Protein AF-A0A8S9Z6F5-F1 (afdb_monomer)

InterPro domains:
  IPR000504 RNA recognition motif domain [PF00076] (29-90)
  IPR000504 RNA recognition motif domain [PS50102] (27-97)
  IPR000504 RNA recognition motif domain [SM00360] (28-93)
  IPR010268 Archaeal PaREP1-like [PF05942] (135-224)
  IPR012677 Nucleotide-binding alpha-beta plait domain superfamily [G3DSA:3.30.70.330] (19-105)
  IPR035979 RNA-binding domain superfamily [SSF54928] (24-96)

Nearest PDB structures (foldseek):
  7qdd-assembly1_B  TM=8.168E-01  e=1.251E-04  Saccharomyces cerevisiae S288C
  2dnp-assembly1_A  TM=8.170E-01  e=1.889E-04  Homo sapiens
  2dgt-assembly1_A  TM=7.921E-01  e=1.618E-04  Homo sapiens
  6kor-assembly1_A  TM=8.591E-01  e=5.299E-04  Homo sapiens
  2dnq-assembly1_A  TM=7.852E-01  e=3.332E-04  Homo sapiens

Solvent-accessible surface area (backbone atoms only — not comparable to full-atom values): 18297 Å² total; per-residue (Å²): 138,87,82,82,91,78,76,93,75,87,82,79,90,79,88,73,89,71,84,78,81,73,75,80,75,58,36,45,32,34,39,33,55,43,53,78,81,69,50,71,66,58,52,52,59,72,47,56,90,39,56,60,74,41,78,77,46,78,59,69,38,29,34,36,36,26,18,64,44,59,68,35,44,52,51,33,29,71,72,44,39,72,39,69,53,94,87,26,59,23,44,42,38,72,49,74,78,74,76,66,92,64,80,78,60,56,78,67,52,52,66,69,53,80,64,76,45,45,65,50,26,41,51,50,13,50,51,29,51,72,35,89,77,59,34,60,58,60,17,24,44,28,36,23,48,17,38,54,46,47,54,48,48,60,34,45,82,63,76,41,86,74,91,46,76,70,47,50,55,50,51,49,67,59,45,57,84,70,53,98,58,57,70,67,44,46,45,30,45,53,51,5,48,54,25,16,54,52,32,43,43,35,64,75,69,45,89,67,58,70,67,59,48,51,51,24,54,52,31,27,53,46,16,60,59,38,56,70,72,62,54,64,70,57,50,45,51,57,42,71,77,36,67,64,49,63,76,50,52,84,77,58,88,82,73,54,76,72,60,50,56,54,55,57,51,54,49,54,62,55,57,71,64,62,65,83,72,72,90,79,83,88,89,81,91,83,85,79,90,80,85,79,80,88,77,86,78,83,84,80,86,82,89,129

Foldseek 3Di:
DDDDDDDDDDDDDDDDDDDPPPPQDWWKKKKAQADQPDDPVLVCVLCPPLADWDDWDDDGRMIMITGSDPVSLVSSQVVQQQDDDPNTGMHMGTPDPPVPVDDDVCVVVVVVVVQDALVSLLVQLVCQCPDVVRNLLSSLVSLLVSLLVLLQVLQLLLQFFDQDPVSSVVSLVLQLVQAPDDPQLSCLLVLLNVLSVVSVVVNVPDDDDPVSSVVNSVSSVSNSVSSVVDDSVRSNVSCVVDCVVVVRVVPRPDDDSVVRVVSVVVVVVVVVVPNVPPPDDDDDDDDDDDDDDDDDDDDDDDDD

Sequence (304 aa):
MTTNLRSCSKPASYFLNFRTFATKDFTRVYLDLLPENITKTELEMFLFGHGKVHNIKIKGSSASVDFEIKEEAIQAVDALTGRNIDGHTVVVRLARRDLRIGSTDWEKEGKQFIHYTPESLLFSSDYYYYKTPKDLLQAAEKCWFAGSFTVKIVALENGISIESHREIGKFWKFLVPKLPLKMSTGYDLGLGFISAEQLHKYVYGVYLPLEEFEEHRENVKKMIFAAKEIDNGVVRKVLEESKFVQDCKESLKNISLFILYDKVLYWMVKDDQSVDQHDVLELSNGDDPVVYKEEQKEITLVHG

Secondary structure (DSSP, 8-state):
--PPP---------------------EEEEEES--TT--HHHHHHHTTTS--EEEEEEETTEEEEEESSHHHHHHHHHHHTT-EETTEE-EEEEPP-----S---HHHHHHHHTT--HHHHHHHHHHHHHSSS--HHHHHHHHHHHHHHHHHHHHHHTT----SHHHHHHHHHHHGGGS---HHHHHHHHHHHHHHHHHHHHHTT----HHHHHHHHHHHHHHHHHHTT--HHHHHHHHHTSSHHHHHTTS-TT--HHHHHHHHHHHHHHHTTSSTTSS-------------------------

Mean predicted aligned error: 19.12 Å

pLDDT: mean 71.02, std 25.35, range [24.59, 98.69]

Radius of gyration: 27.18 Å; Cα contacts (8 Å, |Δi|>4): 303; chains: 1; bounding box: 68×94×72 Å

Structure (mmCIF, N/CA/C/O backbone):
data_AF-A0A8S9Z6F5-F1
#
_entry.id   AF-A0A8S9Z6F5-F1
#
loop_
_atom_site.group_PDB
_atom_site.id
_atom_site.type_symbol
_atom_site.label_atom_id
_atom_site.label_alt_id
_atom_site.label_comp_id
_atom_site.label_asym_id
_atom_site.label_entity_id
_atom_site.label_seq_id
_atom_site.pdbx_PDB_ins_code
_atom_site.Cartn_x
_atom_site.Cartn_y
_atom_site.Cartn_z
_atom_site.occupancy
_atom_site.B_iso_or_equiv
_atom_site.auth_seq_id
_atom_site.auth_comp_id
_atom_site.auth_asym_id
_atom_site.auth_atom_id
_atom_site.pdbx_PDB_model_num
ATOM 1 N N . MET A 1 1 ? -34.211 -44.850 9.058 1.00 39.53 1 MET A N 1
ATOM 2 C CA . MET A 1 1 ? -32.947 -44.607 8.328 1.00 39.53 1 MET A CA 1
ATOM 3 C C . MET A 1 1 ? -33.247 -44.652 6.838 1.00 39.53 1 MET A C 1
ATOM 5 O O . MET A 1 1 ? -34.196 -45.333 6.483 1.00 39.53 1 MET A O 1
ATOM 9 N N . THR A 1 2 ? -32.466 -43.891 6.064 1.00 34.50 2 THR A N 1
ATOM 10 C CA . THR A 1 2 ? -32.498 -43.640 4.604 1.00 34.50 2 THR A CA 1
ATOM 11 C C . THR A 1 2 ? -33.632 -42.759 4.062 1.00 34.50 2 THR A C 1
ATOM 13 O O . THR A 1 2 ? -34.735 -43.183 3.733 1.00 34.50 2 THR A O 1
ATOM 16 N N . THR A 1 3 ? -33.297 -41.471 3.968 1.00 32.75 3 THR A N 1
ATOM 17 C CA . THR A 1 3 ? -34.032 -40.380 3.331 1.00 32.75 3 THR A CA 1
ATOM 18 C C . THR A 1 3 ? -33.998 -40.476 1.804 1.00 32.75 3 THR A C 1
ATOM 20 O O . THR A 1 3 ? -32.979 -40.785 1.191 1.00 32.75 3 THR A O 1
ATOM 23 N N . ASN A 1 4 ? -35.156 -40.175 1.215 1.00 29.98 4 ASN A N 1
ATOM 24 C CA . ASN A 1 4 ? -35.432 -40.081 -0.213 1.00 29.98 4 ASN A CA 1
ATOM 25 C C . ASN A 1 4 ? -34.658 -38.937 -0.886 1.00 29.98 4 ASN A C 1
ATOM 27 O O . ASN A 1 4 ? -34.751 -37.785 -0.465 1.00 29.98 4 ASN A O 1
ATOM 31 N N . LEU A 1 5 ? -34.006 -39.250 -2.007 1.00 32.94 5 LEU A N 1
ATOM 32 C CA . LEU A 1 5 ? -33.603 -38.289 -3.032 1.00 32.94 5 LEU A CA 1
ATOM 33 C C . LEU A 1 5 ? -34.844 -37.887 -3.841 1.00 32.94 5 LEU A C 1
ATOM 35 O O . LEU A 1 5 ? -35.435 -38.723 -4.526 1.00 32.94 5 LEU A O 1
ATOM 39 N N . ARG A 1 6 ?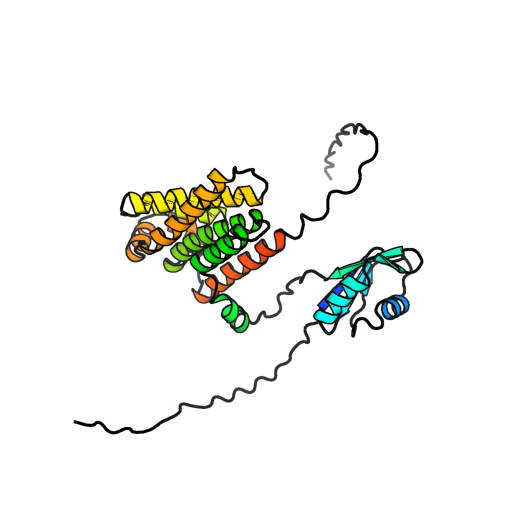 -35.235 -36.609 -3.796 1.00 29.39 6 ARG A N 1
ATOM 40 C CA . ARG A 1 6 ? -36.181 -36.035 -4.760 1.00 29.39 6 ARG A CA 1
ATOM 41 C C . ARG A 1 6 ? -35.725 -34.678 -5.288 1.00 29.39 6 ARG A C 1
ATOM 43 O O . ARG A 1 6 ? -35.475 -33.745 -4.537 1.00 29.39 6 ARG A O 1
ATOM 50 N N . SER A 1 7 ? -35.728 -34.657 -6.619 1.00 27.62 7 SER A N 1
ATOM 51 C CA . SER A 1 7 ? -36.081 -33.576 -7.540 1.00 27.62 7 SER A CA 1
ATOM 52 C C . SER A 1 7 ? -35.247 -32.297 -7.544 1.00 27.62 7 SER A C 1
ATOM 54 O O . SER A 1 7 ? -35.466 -31.370 -6.772 1.00 27.62 7 SER A O 1
ATOM 56 N N . CYS A 1 8 ? -34.421 -32.217 -8.591 1.00 29.17 8 CYS A N 1
ATOM 57 C CA . CYS A 1 8 ? -34.183 -31.000 -9.358 1.00 29.17 8 CYS A CA 1
ATOM 58 C C . CYS A 1 8 ? -35.492 -30.243 -9.641 1.00 29.17 8 CYS A C 1
ATOM 60 O O . CYS A 1 8 ? -36.388 -30.772 -10.299 1.00 29.17 8 CYS A O 1
ATOM 62 N N . SER A 1 9 ? -35.535 -28.970 -9.259 1.00 28.05 9 SER A N 1
ATOM 63 C CA . SER A 1 9 ? -36.412 -27.966 -9.858 1.00 28.05 9 SER A CA 1
ATOM 64 C C . SER A 1 9 ? -35.592 -26.704 -10.118 1.00 28.05 9 SER A C 1
ATOM 66 O O . SER A 1 9 ? -35.106 -26.063 -9.188 1.00 28.05 9 SER A O 1
ATOM 68 N N . LY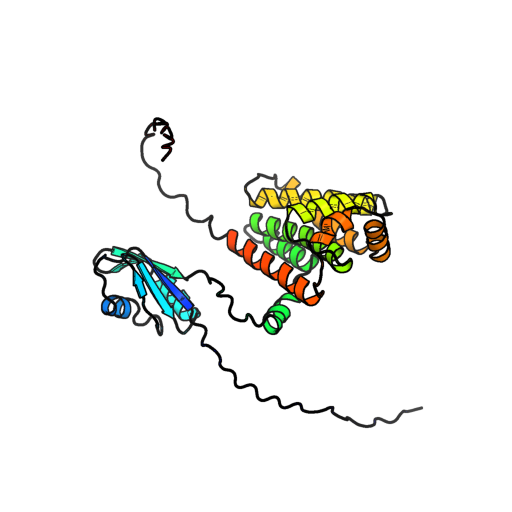S A 1 10 ? -35.409 -26.387 -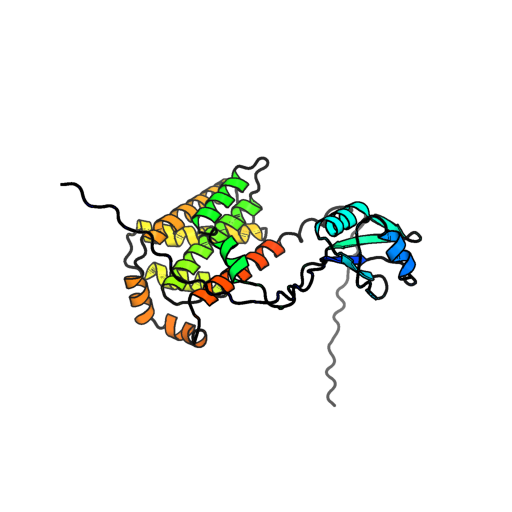11.404 1.00 34.53 10 LYS A N 1
ATOM 69 C CA . LYS A 1 10 ? -34.818 -25.140 -11.912 1.00 34.53 10 LYS A CA 1
ATOM 70 C C . LYS A 1 10 ? -35.598 -23.919 -11.399 1.00 34.53 10 LYS A C 1
ATOM 72 O O . LYS A 1 10 ? -36.821 -24.023 -11.294 1.00 34.53 10 LYS A O 1
ATOM 77 N N . PRO A 1 11 ? -34.971 -22.735 -11.310 1.00 27.62 11 PRO A N 1
ATOM 78 C CA . PRO A 1 11 ? -35.691 -21.492 -11.515 1.00 27.62 11 PRO A CA 1
ATOM 79 C C . PRO A 1 11 ? -35.281 -20.796 -12.822 1.00 27.62 11 PRO A C 1
ATOM 81 O O . PRO A 1 11 ? -34.110 -20.564 -13.101 1.00 27.62 11 PRO A O 1
ATOM 84 N N . ALA A 1 12 ? -36.328 -20.507 -13.596 1.00 27.77 12 ALA A N 1
ATOM 85 C CA . ALA A 1 12 ? -36.576 -19.321 -14.412 1.00 27.77 12 ALA A CA 1
ATOM 86 C C . ALA A 1 12 ? -35.448 -18.765 -15.299 1.00 27.77 12 ALA A C 1
ATOM 88 O O . ALA A 1 12 ? -34.594 -17.983 -14.889 1.00 27.77 12 ALA A O 1
ATOM 89 N N . SER A 1 13 ? -35.587 -19.068 -16.588 1.00 28.16 13 SER A N 1
ATOM 90 C CA . SER A 1 13 ? -35.086 -18.271 -17.701 1.00 28.16 13 SER A CA 1
ATOM 91 C C . SER A 1 13 ? -35.642 -16.842 -17.663 1.00 28.16 13 SER A C 1
ATOM 93 O O . SER A 1 13 ? -36.843 -16.648 -17.861 1.00 28.16 13 SER A O 1
ATOM 95 N N . TYR A 1 14 ? -34.766 -15.850 -17.532 1.00 25.81 14 TYR A N 1
ATOM 96 C CA . TYR A 1 14 ? -35.016 -14.508 -18.051 1.00 25.81 14 TYR A CA 1
ATOM 97 C C . TYR A 1 14 ? -34.157 -14.329 -19.300 1.00 25.81 14 TYR A C 1
ATOM 99 O O . TYR A 1 14 ? -32.968 -14.031 -19.232 1.00 25.81 14 TYR A O 1
ATOM 107 N N . PHE A 1 15 ? -34.771 -14.564 -20.459 1.00 27.91 15 PHE A N 1
ATOM 108 C CA . PHE A 1 15 ? -34.268 -14.041 -21.721 1.00 27.91 15 PHE A CA 1
ATOM 109 C C . PHE A 1 15 ? -34.464 -12.523 -21.697 1.00 27.91 15 PHE A C 1
ATOM 111 O O . PHE A 1 15 ? -35.576 -12.036 -21.889 1.00 27.91 15 PHE A O 1
ATOM 118 N N . LEU A 1 16 ? -33.387 -11.777 -21.473 1.00 26.48 16 LEU A N 1
ATOM 119 C CA . LEU A 1 16 ? -33.300 -10.374 -21.857 1.00 26.48 16 LEU A CA 1
ATOM 120 C C . LEU A 1 16 ? -32.353 -10.291 -23.051 1.00 26.48 16 LEU A C 1
ATOM 122 O O . LEU A 1 16 ? -31.135 -10.382 -22.929 1.00 26.48 16 LEU A O 1
ATOM 126 N N . ASN A 1 17 ? -32.969 -10.172 -24.226 1.00 28.55 17 ASN A N 1
ATOM 127 C CA . ASN A 1 17 ? -32.320 -9.761 -25.459 1.00 28.55 17 ASN A CA 1
ATOM 128 C C . ASN A 1 17 ? -31.697 -8.378 -25.250 1.00 28.55 17 ASN A C 1
ATOM 130 O O . ASN A 1 17 ? -32.397 -7.370 -25.329 1.00 28.55 17 ASN A O 1
ATOM 134 N N . PHE A 1 18 ? -30.384 -8.326 -25.056 1.00 25.84 18 PHE A N 1
ATOM 135 C CA . PHE A 1 18 ? -29.619 -7.111 -25.287 1.00 25.84 18 PHE A CA 1
ATOM 136 C C . PHE A 1 18 ? -28.839 -7.274 -26.584 1.00 25.84 18 PHE A C 1
ATOM 138 O O . PHE A 1 18 ? -27.909 -8.068 -26.691 1.00 25.84 18 PHE A O 1
ATOM 145 N N . ARG A 1 19 ? -29.257 -6.508 -27.597 1.00 24.59 19 ARG A N 1
ATOM 146 C CA . ARG A 1 19 ? -28.420 -6.197 -28.754 1.00 24.59 19 ARG A CA 1
ATOM 147 C C . ARG A 1 19 ? -27.155 -5.522 -28.228 1.00 24.59 19 ARG A C 1
ATOM 149 O O . ARG A 1 19 ? -27.201 -4.362 -27.828 1.00 24.59 19 ARG A O 1
ATOM 156 N N . THR A 1 20 ? -26.042 -6.239 -28.231 1.00 27.67 20 THR A N 1
ATOM 157 C CA . THR A 1 20 ? -24.716 -5.660 -28.047 1.00 27.67 20 THR A CA 1
ATOM 158 C C . THR A 1 20 ? -24.397 -4.800 -29.265 1.00 27.67 20 THR A C 1
ATOM 160 O O . THR A 1 20 ? -23.996 -5.293 -30.316 1.00 27.67 20 THR A O 1
ATOM 163 N N . PHE A 1 21 ? -24.553 -3.485 -29.136 1.00 29.48 21 PHE A N 1
ATOM 164 C CA . PHE A 1 21 ? -23.749 -2.567 -29.933 1.00 29.48 21 PHE A CA 1
ATOM 165 C C . PHE A 1 21 ? -22.350 -2.557 -29.316 1.00 29.48 21 PHE A C 1
ATOM 167 O O . PHE A 1 21 ? -22.014 -1.679 -28.530 1.00 29.48 21 PHE A O 1
ATOM 174 N N . ALA A 1 22 ? -21.557 -3.587 -29.619 1.00 30.78 22 ALA A N 1
ATOM 175 C CA . ALA A 1 22 ? -20.131 -3.566 -29.336 1.00 30.78 22 ALA A CA 1
ATOM 176 C C . ALA A 1 22 ? -19.516 -2.467 -30.211 1.00 30.78 22 ALA A C 1
ATOM 178 O O . ALA A 1 22 ? -19.318 -2.653 -31.414 1.00 30.78 22 ALA A O 1
ATOM 179 N N . THR A 1 23 ? -19.270 -1.289 -29.638 1.00 38.75 23 THR A N 1
ATOM 180 C CA . THR A 1 23 ? -18.347 -0.337 -30.250 1.00 38.75 23 THR A CA 1
ATOM 181 C C . THR A 1 23 ? -17.000 -1.037 -30.301 1.00 38.75 23 THR A C 1
ATOM 183 O O . THR A 1 23 ? -16.467 -1.432 -29.271 1.00 38.75 23 THR A O 1
ATOM 186 N N . LYS A 1 24 ? -16.504 -1.295 -31.507 1.00 50.91 24 LYS A N 1
ATOM 187 C CA . LYS A 1 24 ? -15.238 -1.993 -31.717 1.00 50.91 24 LYS A CA 1
ATOM 188 C C . LYS A 1 24 ? -14.121 -1.167 -31.070 1.00 50.91 24 LYS A C 1
ATOM 190 O O . LYS A 1 24 ? -13.908 -0.024 -31.474 1.00 50.91 24 LYS A O 1
ATOM 195 N N . ASP A 1 25 ? -13.472 -1.715 -30.049 1.00 65.69 25 ASP A N 1
ATOM 196 C CA . ASP A 1 25 ? -12.389 -1.040 -29.334 1.00 65.69 25 ASP A CA 1
ATOM 197 C C . ASP A 1 25 ? -11.148 -0.980 -30.229 1.00 65.69 25 ASP A C 1
ATOM 199 O O . ASP A 1 25 ? -10.414 -1.957 -30.360 1.00 65.69 25 ASP A O 1
ATOM 203 N N . PHE A 1 26 ? -10.917 0.164 -30.872 1.00 79.88 26 PHE A N 1
ATOM 204 C CA . PHE A 1 26 ? -9.692 0.401 -31.633 1.00 79.88 26 PHE A CA 1
ATOM 205 C C . PHE A 1 26 ? -8.538 0.811 -30.707 1.00 79.88 26 PHE A C 1
ATOM 207 O O . PHE A 1 26 ? -8.729 1.559 -29.745 1.00 79.88 26 PHE A O 1
ATOM 214 N N . THR A 1 27 ? -7.321 0.368 -31.024 1.00 81.44 27 THR A N 1
ATOM 215 C CA . THR A 1 27 ? -6.097 0.752 -30.304 1.00 81.44 27 THR A CA 1
ATOM 216 C C . THR A 1 27 ? -5.397 1.882 -31.048 1.00 81.44 27 THR A C 1
ATOM 218 O O . THR A 1 27 ? -4.925 1.688 -32.162 1.00 81.44 27 THR A O 1
ATOM 221 N N . ARG A 1 28 ? -5.327 3.078 -30.454 1.00 85.69 28 ARG A N 1
ATOM 222 C CA . ARG A 1 28 ? -4.684 4.231 -31.099 1.00 85.69 28 ARG A CA 1
ATOM 223 C C . ARG A 1 28 ? -3.164 4.195 -30.946 1.00 85.69 28 ARG A C 1
ATOM 225 O O . ARG A 1 28 ? -2.649 3.855 -29.887 1.00 85.69 28 ARG A O 1
ATOM 232 N N . VAL A 1 29 ? -2.463 4.620 -31.987 1.00 87.06 29 VAL A N 1
ATOM 233 C CA . VAL A 1 29 ? -1.012 4.801 -32.072 1.00 87.06 29 VAL A CA 1
ATOM 234 C C . VAL A 1 29 ? -0.734 6.232 -32.534 1.00 87.06 29 VAL A C 1
ATOM 236 O O . VAL A 1 29 ? -1.436 6.748 -33.404 1.00 87.06 29 VAL A O 1
ATOM 239 N N . TYR A 1 30 ? 0.264 6.882 -31.945 1.00 88.44 30 TYR A N 1
ATOM 240 C CA . TYR A 1 30 ? 0.814 8.162 -32.372 1.00 88.44 30 TYR A CA 1
ATOM 241 C C . TYR A 1 30 ? 2.113 7.945 -33.145 1.00 88.44 30 TYR A C 1
ATOM 243 O O . TYR A 1 30 ? 2.934 7.113 -32.767 1.00 88.44 30 TYR A O 1
ATOM 251 N N . LEU A 1 31 ? 2.286 8.701 -34.222 1.00 89.56 31 LEU A N 1
ATOM 252 C CA . LEU A 1 31 ? 3.524 8.802 -34.978 1.00 89.56 31 LEU A CA 1
ATOM 253 C C . LEU A 1 31 ? 4.022 10.236 -34.837 1.00 89.56 31 LEU A C 1
ATOM 255 O O . LEU A 1 31 ? 3.283 11.160 -35.162 1.00 89.56 31 LEU A O 1
ATOM 259 N N . ASP A 1 32 ? 5.240 10.417 -34.352 1.00 86.69 32 ASP A N 1
ATOM 260 C CA . ASP A 1 32 ? 5.874 11.714 -34.138 1.00 86.69 32 ASP A CA 1
ATOM 261 C C . ASP A 1 32 ? 7.140 11.841 -34.991 1.00 86.69 32 ASP A C 1
ATOM 263 O O . ASP A 1 32 ? 7.703 10.838 -35.437 1.00 86.69 32 ASP A O 1
ATOM 267 N N . LEU A 1 33 ? 7.598 13.084 -35.175 1.00 86.12 33 LEU A N 1
ATOM 268 C CA . LEU A 1 33 ? 8.750 13.440 -36.018 1.00 86.12 33 LEU A CA 1
ATOM 269 C C . LEU A 1 33 ? 8.526 13.124 -37.504 1.00 86.12 33 LEU A C 1
ATOM 271 O O . LEU A 1 33 ? 9.446 12.755 -38.231 1.00 86.12 33 LEU A O 1
ATOM 275 N N . LEU A 1 34 ? 7.284 13.278 -37.959 1.00 89.25 34 LEU A N 1
ATOM 276 C CA . LEU A 1 34 ? 6.931 13.159 -39.366 1.00 89.25 34 LEU A CA 1
ATOM 277 C C . LEU A 1 34 ? 7.393 14.397 -40.156 1.00 89.25 34 LEU A C 1
ATOM 279 O O . LEU A 1 34 ? 7.381 15.505 -39.607 1.00 89.25 34 LEU A O 1
ATOM 283 N N . PRO A 1 35 ? 7.712 14.245 -41.453 1.00 87.75 35 PRO A N 1
ATOM 284 C CA . PRO A 1 35 ? 7.901 15.373 -42.360 1.00 87.75 35 PRO A CA 1
ATOM 285 C C . PRO A 1 35 ? 6.682 16.309 -42.360 1.00 87.75 35 PRO A C 1
ATOM 287 O O . PRO A 1 35 ? 5.540 15.846 -42.352 1.00 87.75 35 PRO A O 1
ATOM 290 N N . GLU A 1 36 ? 6.902 17.627 -42.432 1.00 82.88 36 GLU A N 1
ATOM 291 C CA . GLU A 1 36 ? 5.822 18.633 -42.353 1.00 82.88 36 GLU A CA 1
ATOM 292 C C . GLU A 1 36 ? 4.754 18.493 -43.454 1.00 82.88 36 GLU A C 1
ATOM 294 O O . GLU A 1 36 ? 3.610 18.903 -43.261 1.00 82.88 36 GLU A O 1
ATOM 299 N N . ASN A 1 37 ? 5.109 17.879 -44.586 1.00 86.19 37 ASN A N 1
ATOM 300 C CA . ASN A 1 37 ? 4.236 17.696 -45.747 1.00 86.19 37 ASN A CA 1
ATOM 301 C C . ASN A 1 37 ? 3.752 16.248 -45.929 1.00 86.19 37 ASN A C 1
ATOM 303 O O . ASN A 1 37 ? 3.338 15.883 -47.030 1.00 86.19 37 ASN A O 1
ATOM 307 N N . ILE A 1 38 ? 3.812 15.415 -44.883 1.00 90.31 38 ILE A N 1
ATOM 308 C CA . ILE A 1 38 ? 3.438 14.005 -45.004 1.00 90.31 38 ILE A CA 1
ATOM 309 C C . ILE A 1 38 ? 1.971 13.828 -45.415 1.00 90.31 38 ILE A C 1
ATOM 311 O O . ILE A 1 38 ? 1.046 14.435 -44.863 1.00 90.31 38 ILE A O 1
ATOM 315 N N . THR A 1 39 ? 1.744 12.950 -46.386 1.00 90.62 39 THR A N 1
ATOM 316 C CA . THR A 1 39 ? 0.409 12.626 -46.879 1.00 90.62 39 THR A CA 1
ATOM 317 C C . THR A 1 39 ? -0.176 11.408 -46.170 1.00 90.62 39 THR A C 1
ATOM 319 O O . THR A 1 39 ? 0.519 10.527 -45.660 1.00 90.62 39 THR A O 1
ATOM 322 N N . LYS A 1 40 ? -1.510 11.315 -46.172 1.00 89.56 40 LYS A N 1
ATOM 323 C CA . LYS A 1 40 ? -2.215 10.147 -45.630 1.00 89.56 40 LYS A CA 1
ATOM 324 C C . LYS A 1 40 ? -1.811 8.849 -46.345 1.00 89.56 40 LYS A C 1
ATOM 326 O O . LYS A 1 40 ? -1.667 7.829 -45.685 1.00 89.56 40 LYS A O 1
ATOM 331 N N . THR A 1 41 ? -1.602 8.899 -47.659 1.00 89.12 41 THR A N 1
ATOM 332 C CA . THR A 1 41 ? -1.191 7.741 -48.465 1.00 89.12 41 THR A CA 1
ATOM 333 C C . THR A 1 41 ? 0.192 7.232 -48.063 1.00 89.12 41 THR A C 1
ATOM 335 O O . THR A 1 41 ? 0.384 6.028 -47.934 1.00 89.12 41 THR A O 1
ATOM 338 N N . GLU A 1 42 ? 1.147 8.129 -47.807 1.00 87.75 42 GLU A N 1
ATOM 339 C CA . GLU A 1 42 ? 2.491 7.750 -47.345 1.00 87.75 42 GLU A CA 1
ATOM 340 C C . GLU A 1 42 ? 2.450 7.097 -45.962 1.00 87.75 42 GLU A C 1
ATOM 342 O O . GLU A 1 42 ? 3.128 6.097 -45.736 1.00 87.75 42 GLU A O 1
ATOM 347 N N . LEU A 1 43 ? 1.599 7.596 -45.060 1.00 89.44 43 LEU A N 1
ATOM 348 C CA . LEU A 1 43 ? 1.366 6.952 -43.765 1.00 89.44 43 LEU A CA 1
ATOM 349 C C . LEU A 1 43 ? 0.705 5.577 -43.903 1.00 89.44 43 LEU A C 1
ATOM 351 O O . LEU A 1 43 ? 1.097 4.644 -43.208 1.00 89.44 43 LEU A O 1
ATOM 355 N N . GLU A 1 44 ? -0.272 5.419 -44.798 1.00 90.31 44 GLU A N 1
ATOM 356 C CA . GLU A 1 44 ? -0.889 4.113 -45.073 1.00 90.31 44 GLU A CA 1
ATOM 357 C C . GLU A 1 44 ? 0.129 3.118 -45.641 1.00 90.31 44 GLU A C 1
ATOM 359 O O . GLU A 1 44 ? 0.135 1.958 -45.233 1.00 90.31 44 GLU A O 1
ATOM 364 N N . MET A 1 45 ? 1.023 3.568 -46.526 1.00 88.44 45 MET A N 1
ATOM 365 C CA . MET A 1 45 ? 2.119 2.749 -47.049 1.00 88.44 45 MET A CA 1
ATOM 366 C C . MET A 1 45 ? 3.137 2.382 -45.968 1.00 88.44 45 MET A C 1
ATOM 368 O O . MET A 1 45 ? 3.591 1.242 -45.925 1.00 88.44 45 MET A O 1
ATOM 372 N N . PHE A 1 46 ? 3.479 3.317 -45.081 1.00 88.56 46 PHE A N 1
ATOM 373 C CA . PHE A 1 46 ? 4.401 3.072 -43.971 1.00 88.56 46 PHE A CA 1
ATOM 374 C C . PHE A 1 46 ? 3.851 2.052 -42.964 1.00 88.56 46 PHE A C 1
ATOM 376 O O . PHE A 1 46 ? 4.596 1.240 -42.425 1.00 88.56 46 PHE A O 1
ATOM 383 N N . LEU A 1 47 ? 2.537 2.069 -42.735 1.00 89.88 47 LEU A N 1
ATOM 384 C CA . LEU A 1 47 ? 1.838 1.156 -41.826 1.00 89.88 47 LEU A CA 1
ATOM 385 C C . LEU A 1 47 ? 1.409 -0.156 -42.506 1.00 89.88 47 LEU A C 1
ATOM 387 O O . LEU A 1 47 ? 0.867 -1.051 -41.850 1.00 89.88 47 LEU A O 1
ATOM 391 N N . PHE A 1 48 ? 1.631 -0.287 -43.815 1.00 90.62 48 PHE A N 1
ATOM 392 C CA . PHE A 1 48 ? 1.194 -1.440 -44.587 1.00 90.62 48 PHE A CA 1
ATOM 393 C C . PHE A 1 48 ? 1.865 -2.727 -44.094 1.00 90.62 48 PHE A C 1
ATOM 395 O O . PHE A 1 48 ? 3.078 -2.792 -43.912 1.00 90.62 48 PHE A O 1
ATOM 402 N N . GLY A 1 49 ? 1.064 -3.776 -43.898 1.00 88.12 49 GLY A N 1
ATOM 403 C CA . GLY A 1 49 ? 1.542 -5.077 -43.420 1.00 88.12 49 GLY A CA 1
ATOM 404 C C . GLY A 1 49 ? 1.688 -5.196 -41.900 1.00 88.12 49 GLY A C 1
ATOM 405 O O . GLY A 1 49 ? 1.955 -6.293 -41.422 1.00 88.12 49 GLY A O 1
ATOM 406 N N . HIS A 1 50 ? 1.454 -4.120 -41.141 1.00 86.94 50 HIS A N 1
ATOM 407 C CA . HIS A 1 50 ? 1.531 -4.122 -39.674 1.00 86.94 50 HIS A CA 1
ATOM 408 C C . HIS A 1 50 ? 0.168 -4.219 -38.974 1.00 86.94 50 HIS A C 1
ATOM 410 O O . HIS A 1 50 ? 0.094 -4.134 -37.753 1.00 86.94 50 HIS A O 1
ATOM 416 N N . GLY A 1 51 ? -0.907 -4.399 -39.740 1.00 87.50 51 GLY A N 1
ATOM 417 C CA . GLY A 1 51 ? -2.260 -4.570 -39.226 1.00 87.50 51 GLY A CA 1
ATOM 418 C C . GLY A 1 51 ? -3.281 -3.721 -39.965 1.00 87.50 51 GLY A C 1
ATOM 419 O O . GLY A 1 51 ? -2.952 -2.937 -40.861 1.00 87.50 51 GLY A O 1
ATOM 420 N N . LYS A 1 52 ? -4.552 -3.886 -39.600 1.00 88.56 52 LYS A N 1
ATOM 421 C CA . LYS A 1 52 ? -5.632 -3.109 -40.214 1.00 88.56 52 LYS A CA 1
ATOM 422 C C . LYS A 1 52 ? -5.846 -1.790 -39.477 1.00 88.56 52 LYS A C 1
ATOM 424 O O . LYS A 1 52 ? -6.219 -1.773 -38.304 1.00 88.56 52 LYS A O 1
ATOM 429 N N . VAL A 1 53 ? -5.645 -0.687 -40.197 1.00 90.56 53 VAL A N 1
ATOM 430 C CA . VAL A 1 53 ? -5.711 0.678 -39.659 1.00 90.56 53 VAL A CA 1
ATOM 431 C C . VAL A 1 53 ? -6.981 1.426 -40.069 1.00 90.56 53 VAL A C 1
ATOM 433 O O . VAL A 1 53 ? -7.550 1.225 -41.142 1.00 90.56 53 VAL A O 1
ATOM 436 N N . HIS A 1 54 ? -7.413 2.328 -39.196 1.00 85.94 54 HIS A N 1
ATOM 437 C CA . HIS A 1 54 ? -8.590 3.178 -39.294 1.00 85.94 54 HIS A CA 1
ATOM 438 C C . HIS A 1 54 ? -8.260 4.599 -38.801 1.00 85.94 54 HIS A C 1
ATOM 440 O O . HIS A 1 54 ? -7.270 4.825 -38.111 1.00 85.94 54 HIS A O 1
ATOM 446 N N . ASN A 1 55 ? -9.107 5.575 -39.152 1.00 83.31 55 ASN A N 1
ATOM 447 C CA . ASN A 1 55 ? -9.092 6.942 -38.603 1.00 83.31 55 ASN A CA 1
ATOM 448 C C . ASN A 1 55 ? -7.706 7.618 -38.504 1.00 83.31 55 ASN A C 1
ATOM 450 O O . ASN A 1 55 ? -7.316 8.086 -37.436 1.00 83.31 55 ASN A O 1
ATOM 454 N N . ILE A 1 56 ? -6.986 7.730 -39.622 1.00 90.56 56 ILE A N 1
ATOM 455 C CA . ILE A 1 56 ? -5.712 8.465 -39.668 1.00 90.56 56 ILE A CA 1
ATOM 456 C C . ILE A 1 56 ? -5.976 9.972 -39.564 1.00 90.56 56 ILE A C 1
ATOM 458 O O . ILE A 1 56 ? -6.698 10.538 -40.390 1.00 90.56 56 ILE A O 1
ATOM 462 N N . LYS A 1 57 ? -5.378 10.628 -38.565 1.00 88.75 57 LYS A N 1
ATOM 463 C CA . LYS A 1 57 ? -5.420 12.086 -38.377 1.00 88.75 57 LYS A CA 1
ATOM 464 C C . LYS A 1 57 ? -4.009 12.643 -38.298 1.00 88.75 57 LYS A C 1
ATOM 466 O O . LYS A 1 57 ? -3.267 12.258 -37.402 1.00 88.75 57 LYS A O 1
ATOM 471 N N . ILE A 1 58 ? -3.680 13.573 -39.188 1.00 90.31 58 ILE A N 1
ATOM 472 C CA . ILE A 1 58 ? -2.373 14.235 -39.267 1.00 90.31 58 ILE A CA 1
ATOM 473 C C . ILE A 1 58 ? -2.505 15.640 -38.671 1.00 90.31 58 ILE A C 1
ATOM 475 O O . ILE A 1 58 ? -3.487 16.337 -38.937 1.00 90.31 58 ILE A O 1
ATOM 479 N N . LYS A 1 59 ? -1.545 16.045 -37.839 1.00 87.12 59 LYS A N 1
ATOM 480 C CA . LYS A 1 59 ? -1.470 17.365 -37.211 1.00 87.12 59 LYS A CA 1
ATOM 481 C C . LYS A 1 59 ? -0.006 17.809 -37.124 1.00 87.12 59 LYS A C 1
ATOM 483 O O . LYS A 1 59 ? 0.690 17.464 -36.173 1.00 87.12 59 LYS A O 1
ATOM 488 N N . GLY A 1 60 ? 0.428 18.620 -38.090 1.00 86.62 60 GLY A N 1
ATOM 489 C CA . GLY A 1 60 ? 1.820 19.073 -38.183 1.00 86.62 60 GLY A CA 1
ATOM 490 C C . GLY A 1 60 ? 2.767 17.891 -38.393 1.00 86.62 60 GLY A C 1
ATOM 491 O O . GLY A 1 60 ? 2.476 17.017 -39.202 1.00 86.62 60 GLY A O 1
ATOM 492 N N . SER A 1 61 ? 3.843 17.830 -37.610 1.00 87.69 61 SER A N 1
ATOM 493 C CA . SER A 1 61 ? 4.834 16.742 -37.614 1.00 87.69 61 SER A CA 1
ATOM 494 C C . SER A 1 61 ? 4.420 15.500 -36.807 1.00 87.69 61 SER A C 1
ATOM 496 O O . SER A 1 61 ? 5.261 14.658 -36.484 1.00 87.69 61 SER A O 1
ATOM 498 N N . SER A 1 62 ? 3.130 15.358 -36.487 1.00 87.69 62 SER A N 1
ATOM 499 C CA . SER A 1 62 ? 2.590 14.191 -35.786 1.00 87.69 62 SER A CA 1
ATOM 500 C C . SER A 1 62 ? 1.325 13.661 -36.458 1.00 87.69 62 SER A C 1
ATOM 502 O O . SER A 1 62 ? 0.540 14.406 -37.046 1.00 87.69 62 SER A O 1
ATOM 504 N N . ALA A 1 63 ? 1.069 12.365 -36.319 1.00 90.94 63 ALA A N 1
ATOM 505 C CA . ALA A 1 63 ? -0.169 11.722 -36.731 1.00 90.94 63 ALA A CA 1
ATOM 506 C C . ALA A 1 63 ? -0.688 10.763 -35.657 1.00 90.94 63 ALA A C 1
ATOM 508 O O . ALA A 1 63 ? 0.041 10.313 -34.781 1.00 90.94 63 ALA A O 1
ATOM 509 N N . SER A 1 64 ? -1.976 10.443 -35.729 1.00 90.00 64 SER A N 1
ATOM 510 C CA . SER A 1 64 ? -2.611 9.411 -34.912 1.00 90.00 64 SER A CA 1
ATOM 511 C C . SER A 1 64 ? -3.395 8.449 -35.788 1.00 90.00 64 SER A C 1
ATOM 513 O O . SER A 1 64 ? -4.041 8.886 -36.744 1.00 90.00 64 SER A O 1
ATOM 515 N N . VAL A 1 65 ? -3.333 7.159 -35.464 1.00 91.69 65 VAL A N 1
ATOM 516 C CA . VAL A 1 65 ? -3.924 6.069 -36.246 1.00 91.69 65 VAL A CA 1
ATOM 517 C C . VAL A 1 65 ? -4.565 5.044 -35.321 1.00 91.69 65 VAL A C 1
ATOM 519 O O . VAL A 1 65 ? -3.986 4.688 -34.302 1.00 91.69 65 VAL A O 1
ATOM 522 N N . ASP A 1 66 ? -5.755 4.566 -35.673 1.00 89.56 66 ASP A N 1
ATOM 523 C CA . ASP A 1 66 ? -6.515 3.588 -34.897 1.00 89.56 66 ASP A CA 1
ATOM 524 C C . ASP A 1 66 ? -6.340 2.185 -35.500 1.00 89.56 66 ASP A C 1
ATOM 526 O O . ASP A 1 66 ? -6.805 1.922 -36.602 1.00 89.56 66 ASP A O 1
ATOM 530 N N . PHE A 1 67 ? -5.698 1.264 -34.789 1.00 86.38 67 PHE A N 1
ATOM 531 C CA . PHE A 1 67 ? -5.582 -0.141 -35.185 1.00 86.38 67 PHE A CA 1
ATOM 532 C C . PHE A 1 67 ? -6.800 -0.949 -34.742 1.00 86.38 67 PHE A C 1
ATOM 534 O O . PHE A 1 67 ? -7.342 -0.738 -33.655 1.00 86.38 67 PHE A O 1
ATOM 541 N N . GLU A 1 68 ? -7.219 -1.899 -35.576 1.00 85.06 68 GLU A N 1
ATOM 542 C CA . GLU A 1 68 ? -8.323 -2.815 -35.273 1.00 85.06 68 GLU A CA 1
ATOM 543 C C . GLU A 1 68 ? -7.982 -3.799 -34.146 1.00 85.06 68 GLU A C 1
ATOM 545 O O . GLU A 1 68 ? -8.856 -4.127 -33.345 1.00 85.06 68 GLU A O 1
ATOM 550 N N . ILE A 1 69 ? -6.725 -4.246 -34.070 1.00 80.38 69 ILE A N 1
ATOM 551 C CA . ILE A 1 69 ? -6.249 -5.261 -33.124 1.00 80.38 69 ILE A CA 1
ATOM 552 C C . ILE A 1 69 ? -5.102 -4.680 -32.289 1.00 80.38 69 ILE A C 1
ATOM 554 O O . ILE A 1 69 ? -4.192 -4.036 -32.813 1.00 80.38 69 ILE A O 1
ATOM 558 N N . LYS A 1 70 ? -5.144 -4.902 -30.971 1.00 81.50 70 LYS A N 1
ATOM 559 C CA . LYS A 1 70 ? -4.164 -4.356 -30.019 1.00 81.50 70 LYS A CA 1
ATOM 560 C C . LYS A 1 70 ? -2.771 -4.945 -30.231 1.00 81.50 70 LYS A C 1
ATOM 562 O O . LYS A 1 70 ? -1.783 -4.222 -30.184 1.00 81.50 70 LYS A O 1
ATOM 567 N N . GLU A 1 71 ? -2.694 -6.249 -30.453 1.00 77.38 71 GLU A N 1
ATOM 568 C CA . GLU A 1 71 ? -1.442 -6.981 -30.637 1.00 77.38 71 GLU A CA 1
ATOM 569 C C . GLU A 1 71 ? -0.719 -6.522 -31.910 1.00 77.38 71 GLU A C 1
ATOM 571 O O . GLU A 1 71 ? 0.493 -6.329 -31.885 1.00 77.38 71 GLU A O 1
ATOM 576 N N . GLU A 1 72 ? -1.467 -6.254 -32.986 1.00 85.50 72 GLU A N 1
ATOM 577 C CA . GLU A 1 72 ? -0.939 -5.660 -34.222 1.00 85.50 72 GLU A CA 1
ATOM 578 C C . GLU A 1 72 ? -0.394 -4.248 -33.973 1.00 85.50 72 GLU A C 1
ATOM 580 O O . GLU A 1 72 ? 0.692 -3.916 -34.436 1.00 85.50 72 GLU A O 1
ATOM 585 N N . ALA A 1 73 ? -1.091 -3.438 -33.169 1.00 84.12 73 ALA A N 1
ATOM 586 C CA . ALA A 1 73 ? -0.629 -2.100 -32.802 1.00 84.12 73 ALA A CA 1
ATOM 587 C C . ALA A 1 73 ? 0.696 -2.128 -32.019 1.00 84.12 73 ALA A C 1
ATOM 589 O O . ALA A 1 73 ? 1.571 -1.302 -32.269 1.00 84.12 73 ALA A O 1
ATOM 590 N N . ILE A 1 74 ? 0.856 -3.079 -31.088 1.00 76.56 74 ILE A N 1
ATOM 591 C CA . ILE A 1 74 ? 2.102 -3.274 -30.325 1.00 76.56 74 ILE A CA 1
ATOM 592 C C . ILE A 1 74 ? 3.234 -3.690 -31.270 1.00 76.56 74 ILE A C 1
ATOM 594 O O . ILE A 1 74 ? 4.288 -3.063 -31.282 1.00 76.56 74 ILE A O 1
ATOM 598 N N . GLN A 1 75 ? 2.991 -4.687 -32.125 1.00 79.69 75 GLN A N 1
ATOM 599 C CA . GLN A 1 75 ? 3.986 -5.147 -33.097 1.00 79.69 75 GLN A CA 1
ATOM 600 C C . GLN A 1 75 ? 4.380 -4.047 -34.089 1.00 79.69 75 GLN A C 1
ATOM 602 O O . GLN A 1 75 ? 5.544 -3.946 -34.472 1.00 79.69 75 GLN A O 1
ATOM 607 N N . ALA A 1 76 ? 3.427 -3.210 -34.502 1.00 85.88 76 ALA A N 1
ATOM 608 C CA . ALA A 1 76 ? 3.686 -2.059 -35.356 1.00 85.88 76 ALA A CA 1
ATOM 609 C C . ALA A 1 76 ? 4.618 -1.051 -34.671 1.00 85.88 76 ALA A C 1
ATOM 611 O O . ALA A 1 76 ? 5.537 -0.547 -35.308 1.00 85.88 76 ALA A O 1
ATOM 612 N N . VAL A 1 77 ? 4.417 -0.779 -33.378 1.00 83.25 77 VAL A N 1
ATOM 613 C CA . VAL A 1 77 ? 5.273 0.130 -32.600 1.00 83.25 77 VAL A CA 1
ATOM 614 C C . VAL A 1 77 ? 6.702 -0.396 -32.527 1.00 83.25 77 VAL A C 1
ATOM 616 O O . VAL A 1 77 ? 7.627 0.348 -32.856 1.00 83.25 77 VAL A O 1
ATOM 619 N N . ASP A 1 78 ? 6.878 -1.674 -32.196 1.00 76.88 78 ASP A N 1
ATOM 620 C CA . ASP A 1 78 ? 8.202 -2.298 -32.111 1.00 76.88 78 ASP A CA 1
ATOM 621 C C . ASP A 1 78 ? 8.913 -2.319 -33.472 1.00 76.88 78 ASP A C 1
ATOM 623 O O . ASP A 1 78 ? 10.118 -2.093 -33.566 1.00 76.88 78 ASP A O 1
ATOM 627 N N . ALA A 1 79 ? 8.168 -2.575 -34.552 1.00 81.81 79 ALA A N 1
ATOM 628 C CA . ALA A 1 79 ? 8.743 -2.740 -35.882 1.00 81.81 79 ALA A CA 1
ATOM 629 C C . ALA A 1 79 ? 9.029 -1.421 -36.616 1.00 81.81 79 ALA A C 1
ATOM 631 O O . ALA A 1 79 ? 9.912 -1.396 -37.482 1.00 81.81 79 ALA A O 1
ATOM 632 N N . LEU A 1 80 ? 8.262 -0.362 -36.339 1.00 85.50 80 LEU A N 1
ATOM 633 C CA . LEU A 1 80 ? 8.282 0.891 -37.102 1.00 85.50 80 LEU A CA 1
ATOM 634 C C . LEU A 1 80 ? 8.969 2.047 -36.374 1.00 85.50 80 LEU A C 1
ATOM 636 O O . LEU A 1 80 ? 9.377 3.007 -37.029 1.00 85.50 80 LEU A O 1
ATOM 640 N N . THR A 1 81 ? 9.137 1.965 -35.054 1.00 82.25 81 THR A N 1
ATOM 641 C CA . THR A 1 81 ? 9.916 2.963 -34.311 1.00 82.25 81 THR A CA 1
ATOM 642 C C . THR A 1 81 ? 11.363 2.962 -34.790 1.00 82.25 81 THR A C 1
ATOM 644 O O . THR A 1 81 ? 12.000 1.915 -34.889 1.00 82.25 81 THR A O 1
ATOM 647 N N . GLY A 1 82 ? 11.891 4.143 -35.107 1.00 73.75 82 GLY A N 1
ATOM 648 C CA . GLY A 1 82 ? 13.253 4.289 -35.616 1.00 73.75 82 GLY A CA 1
ATOM 649 C C . GLY A 1 82 ? 13.389 4.062 -37.124 1.00 73.75 82 GLY A C 1
ATOM 650 O O . GLY A 1 82 ? 14.499 4.151 -37.648 1.00 73.75 82 GLY A O 1
ATOM 651 N N . ARG A 1 83 ? 12.291 3.784 -37.844 1.00 85.38 83 ARG A N 1
ATOM 652 C CA . ARG A 1 83 ? 12.307 3.735 -39.312 1.00 85.38 83 ARG A CA 1
ATOM 653 C C . ARG A 1 83 ? 12.181 5.124 -39.919 1.00 85.38 83 ARG A C 1
ATOM 655 O O . ARG A 1 83 ? 11.582 6.023 -39.336 1.00 85.38 83 ARG A O 1
ATOM 662 N N . ASN A 1 84 ? 12.712 5.264 -41.130 1.00 86.00 84 ASN A N 1
ATOM 663 C CA . ASN A 1 84 ? 12.757 6.545 -41.818 1.00 86.00 84 ASN A CA 1
ATOM 664 C C . ASN A 1 84 ? 11.601 6.708 -42.805 1.00 86.00 84 ASN A C 1
ATOM 666 O O . ASN A 1 84 ? 11.354 5.822 -43.625 1.00 86.00 84 ASN A O 1
ATOM 670 N N . ILE A 1 85 ? 10.967 7.877 -42.776 1.00 84.88 85 ILE A N 1
ATOM 671 C CA . ILE A 1 85 ? 10.111 8.383 -43.852 1.00 84.88 85 ILE A CA 1
ATOM 672 C C . ILE A 1 85 ? 10.771 9.653 -44.372 1.00 84.88 85 ILE A C 1
ATOM 674 O O . ILE A 1 85 ? 10.968 10.593 -43.610 1.00 84.88 85 ILE A O 1
ATOM 678 N N . ASP A 1 86 ? 11.149 9.666 -45.651 1.00 81.94 86 ASP A N 1
ATOM 679 C CA . ASP A 1 86 ? 11.772 10.829 -46.302 1.00 81.94 86 ASP A CA 1
ATOM 680 C C . ASP A 1 86 ? 12.945 11.430 -45.492 1.00 81.94 86 ASP A C 1
ATOM 682 O O . ASP A 1 86 ? 13.000 12.617 -45.181 1.00 81.94 86 ASP A O 1
ATOM 686 N N . GLY A 1 87 ? 13.849 10.559 -45.028 1.00 79.81 87 GLY A N 1
ATOM 687 C CA . GLY A 1 87 ? 15.016 10.947 -44.225 1.00 79.81 87 GLY A CA 1
ATOM 688 C C . GLY A 1 87 ? 14.734 11.312 -42.760 1.00 79.81 87 GLY A C 1
ATOM 689 O O . GLY A 1 87 ? 15.685 11.572 -42.030 1.00 79.81 87 GLY A O 1
ATOM 690 N N . HIS A 1 88 ? 13.476 11.287 -42.310 1.00 81.38 88 HIS A N 1
ATOM 691 C CA . HIS A 1 88 ? 13.090 11.573 -40.927 1.00 81.38 88 HIS A CA 1
ATOM 692 C C . HIS A 1 88 ? 12.857 10.284 -40.144 1.00 81.38 88 HIS A C 1
ATOM 694 O O . HIS A 1 88 ? 12.052 9.444 -40.553 1.00 81.38 88 HIS A O 1
ATOM 700 N N . THR A 1 89 ? 13.538 10.140 -39.008 1.00 84.50 89 THR A N 1
ATOM 701 C CA . THR A 1 89 ? 13.369 9.005 -38.098 1.00 84.50 89 THR A CA 1
ATOM 702 C C . THR A 1 89 ? 12.060 9.138 -37.331 1.00 84.50 89 THR A C 1
ATOM 704 O O . THR A 1 89 ? 11.933 9.971 -36.434 1.00 84.50 89 THR A O 1
ATOM 707 N N . VAL A 1 90 ? 11.091 8.294 -37.668 1.00 85.75 90 VAL A N 1
ATOM 708 C CA . VAL A 1 90 ? 9.759 8.325 -37.070 1.00 85.75 90 VAL A CA 1
ATOM 709 C C . VAL A 1 90 ? 9.766 7.632 -35.715 1.00 85.75 90 VAL A C 1
ATOM 711 O O . VAL A 1 90 ? 10.293 6.528 -35.549 1.00 85.75 90 VAL A O 1
ATOM 714 N N . VAL A 1 91 ? 9.122 8.270 -34.743 1.00 81.94 91 VAL A N 1
ATOM 715 C CA . VAL A 1 91 ? 8.876 7.693 -33.422 1.00 81.94 91 VAL A CA 1
ATOM 716 C C . VAL A 1 91 ? 7.427 7.238 -33.367 1.00 81.94 91 VAL A C 1
ATOM 718 O O . VAL A 1 91 ? 6.514 8.046 -33.518 1.00 81.94 91 VAL A O 1
ATOM 721 N N . VAL A 1 92 ? 7.205 5.942 -33.154 1.00 85.31 92 VAL A N 1
ATOM 722 C CA . VAL A 1 92 ? 5.862 5.365 -33.063 1.00 85.31 92 VAL A CA 1
ATOM 723 C C . VAL A 1 92 ? 5.583 5.031 -31.603 1.00 85.31 92 VAL A C 1
ATOM 725 O O . VAL A 1 92 ? 6.422 4.469 -30.909 1.00 85.31 92 VAL A O 1
ATOM 728 N N . ARG A 1 93 ? 4.416 5.418 -31.091 1.00 79.06 93 ARG A N 1
ATOM 729 C CA . ARG A 1 93 ? 4.046 5.222 -29.684 1.00 79.06 93 ARG A CA 1
ATOM 730 C C . ARG A 1 93 ? 2.606 4.776 -29.585 1.00 79.06 93 ARG A C 1
ATOM 732 O O . ARG A 1 93 ? 1.739 5.345 -30.239 1.00 79.06 93 ARG A O 1
ATOM 739 N N . LEU A 1 94 ? 2.306 3.816 -28.719 1.00 80.25 94 LEU A N 1
ATOM 740 C CA . LEU A 1 94 ? 0.911 3.550 -28.376 1.00 80.25 94 LEU A CA 1
ATOM 741 C C . LEU A 1 94 ? 0.319 4.799 -27.727 1.00 80.25 94 LEU A C 1
ATOM 743 O O . LEU A 1 94 ? 0.928 5.415 -26.848 1.00 80.25 94 LEU A O 1
ATOM 747 N N . ALA A 1 95 ? -0.887 5.174 -28.147 1.00 72.06 95 ALA A N 1
ATOM 748 C CA . ALA A 1 95 ? -1.652 6.131 -27.382 1.00 72.06 95 ALA A CA 1
ATOM 749 C C . ALA A 1 95 ? -1.877 5.524 -26.005 1.00 72.06 95 ALA A C 1
ATOM 751 O O . ALA A 1 95 ? -2.498 4.465 -25.869 1.00 72.06 95 ALA A O 1
ATOM 752 N N . ARG A 1 96 ? -1.392 6.221 -24.974 1.00 55.25 96 ARG A N 1
ATOM 753 C CA . ARG A 1 96 ? -1.879 5.992 -23.619 1.00 55.25 96 ARG A CA 1
ATOM 754 C C . ARG A 1 96 ? -3.392 6.054 -23.717 1.00 55.25 96 ARG A C 1
ATOM 756 O O . ARG A 1 96 ? -3.916 6.989 -24.327 1.00 55.25 96 ARG A O 1
ATOM 763 N N . ARG A 1 97 ? -4.082 5.025 -23.221 1.00 43.16 97 ARG A N 1
ATOM 764 C CA . ARG A 1 97 ? -5.537 5.068 -23.121 1.00 43.16 97 ARG A CA 1
ATOM 765 C C . ARG A 1 97 ? -5.869 6.318 -22.311 1.00 43.16 97 ARG A C 1
ATOM 767 O O . ARG A 1 97 ? -5.851 6.281 -21.088 1.00 43.16 97 ARG A O 1
ATOM 774 N N . ASP A 1 98 ? -6.222 7.403 -22.992 1.00 37.09 98 ASP A N 1
ATOM 775 C CA . ASP A 1 98 ? -7.245 8.278 -22.464 1.00 37.09 98 ASP A CA 1
ATOM 776 C C . ASP A 1 98 ? -8.437 7.348 -22.336 1.00 37.09 98 ASP A C 1
ATOM 778 O O . ASP A 1 98 ? -9.053 6.966 -23.337 1.00 37.09 98 ASP A O 1
ATOM 782 N N . LEU A 1 99 ? -8.672 6.888 -21.109 1.00 35.19 99 LEU A N 1
ATOM 783 C CA . LEU A 1 99 ? -9.920 6.285 -20.692 1.00 35.19 99 LEU A CA 1
ATOM 784 C C . LEU A 1 99 ? -10.995 7.319 -21.022 1.00 35.19 99 LEU A C 1
ATOM 786 O O . LEU A 1 99 ? -11.363 8.156 -20.201 1.00 35.19 99 LEU A O 1
ATOM 790 N N . ARG A 1 100 ? -11.451 7.323 -22.278 1.00 36.12 100 ARG A N 1
ATOM 791 C CA . ARG A 1 100 ? -12.652 8.027 -22.676 1.00 36.12 100 ARG A CA 1
ATOM 792 C C . ARG A 1 100 ? -13.724 7.392 -21.826 1.00 36.12 100 ARG A C 1
ATOM 794 O O . ARG A 1 100 ? -14.038 6.222 -22.010 1.00 36.12 100 ARG A O 1
ATOM 801 N N . ILE A 1 101 ? -14.191 8.167 -20.854 1.00 37.91 101 ILE A N 1
ATOM 802 C CA . ILE A 1 101 ? -15.312 7.866 -19.978 1.00 37.91 101 ILE A CA 1
ATOM 803 C C . ILE A 1 101 ? -16.483 7.506 -20.896 1.00 37.91 101 ILE A C 1
ATOM 805 O O . ILE A 1 101 ? -17.168 8.362 -21.446 1.00 37.91 101 ILE A O 1
ATOM 809 N N . GLY A 1 102 ? -16.618 6.215 -21.146 1.00 36.94 102 GLY A N 1
ATOM 810 C CA . GLY A 1 102 ? -17.522 5.612 -22.104 1.00 36.94 102 GLY A CA 1
ATOM 811 C C . GLY A 1 102 ? -17.746 4.199 -21.614 1.00 36.94 102 GLY A C 1
ATOM 812 O O . GLY A 1 102 ? -17.056 3.285 -22.041 1.00 36.94 102 GLY A O 1
ATOM 813 N N . SER A 1 103 ? -18.619 4.100 -20.607 1.00 41.84 103 SER A N 1
ATOM 814 C CA . SER A 1 103 ? -19.082 2.880 -19.939 1.00 41.84 103 SER A CA 1
ATOM 815 C C . SER A 1 103 ? -18.041 1.761 -19.858 1.00 41.84 103 SER A C 1
ATOM 817 O O . SER A 1 103 ? -18.158 0.743 -20.541 1.00 41.84 103 SER A O 1
ATOM 819 N N . THR A 1 104 ? -17.043 1.923 -18.987 1.00 41.88 104 THR A N 1
ATOM 820 C CA . THR A 1 104 ? -16.358 0.753 -18.439 1.00 41.88 104 THR A CA 1
ATOM 821 C C . THR A 1 104 ? -17.429 -0.134 -17.813 1.00 41.88 104 THR A C 1
ATOM 823 O O . THR A 1 104 ? -18.182 0.311 -16.944 1.00 41.88 104 THR A O 1
ATOM 826 N N . ASP A 1 105 ? -17.539 -1.366 -18.296 1.00 47.72 105 ASP A N 1
ATOM 827 C CA . ASP A 1 105 ? -18.367 -2.391 -17.677 1.00 47.72 105 ASP A CA 1
ATOM 828 C C . ASP A 1 105 ? -17.672 -2.832 -16.381 1.00 47.72 105 ASP A C 1
ATOM 830 O O . ASP A 1 105 ? -16.908 -3.800 -16.340 1.00 47.72 105 ASP A O 1
ATOM 834 N N . TRP A 1 106 ? -17.877 -2.044 -15.323 1.00 43.62 106 TRP A N 1
ATOM 835 C CA . TRP A 1 106 ? -17.289 -2.260 -14.001 1.00 43.62 106 TRP A CA 1
ATOM 836 C C . TRP A 1 106 ? -17.724 -3.594 -13.380 1.00 43.62 106 TRP A C 1
ATOM 838 O O . TRP A 1 106 ? -17.035 -4.123 -12.516 1.00 43.62 106 TRP A O 1
ATOM 848 N N . GLU A 1 107 ? -18.803 -4.207 -13.874 1.00 40.06 107 GLU A N 1
ATOM 849 C CA . GLU A 1 107 ? -19.241 -5.542 -13.465 1.00 40.06 107 GLU A CA 1
ATOM 850 C C . GLU A 1 107 ? -18.357 -6.654 -14.069 1.00 40.06 107 GLU A C 1
ATOM 852 O O . GLU A 1 107 ? -18.211 -7.737 -13.491 1.00 40.06 107 GLU A O 1
ATOM 857 N N . LYS A 1 108 ? -17.722 -6.387 -15.219 1.00 43.19 108 LYS A N 1
ATOM 858 C CA . LYS A 1 108 ? -16.730 -7.260 -15.866 1.00 43.19 108 LYS A CA 1
ATOM 859 C C . LYS A 1 108 ? -15.311 -7.024 -15.339 1.00 43.19 108 LYS A C 1
ATOM 861 O O . LYS A 1 108 ? -14.571 -7.990 -15.160 1.00 43.19 108 LYS A O 1
ATOM 866 N N . GLU A 1 109 ? -14.950 -5.774 -15.055 1.00 38.59 109 GLU A N 1
ATOM 867 C CA . GLU A 1 109 ? -13.647 -5.412 -14.474 1.00 38.59 109 GLU A CA 1
ATOM 868 C C . GLU A 1 109 ? -13.572 -5.749 -12.975 1.00 38.59 109 GLU A C 1
ATOM 870 O O . GLU A 1 109 ? -12.605 -6.362 -12.535 1.00 38.59 109 GLU A O 1
ATOM 875 N N . GLY A 1 110 ? -14.627 -5.502 -12.189 1.00 38.62 110 GLY A N 1
ATOM 876 C CA . GLY A 1 110 ? -14.694 -5.860 -10.765 1.00 38.62 110 GLY A CA 1
ATOM 877 C C . GLY A 1 110 ? -14.506 -7.359 -10.491 1.00 38.62 110 GLY A C 1
ATOM 878 O O . GLY A 1 110 ? -13.980 -7.739 -9.448 1.00 38.62 110 GLY A O 1
ATOM 879 N N . LYS A 1 111 ? -14.823 -8.227 -11.465 1.00 38.12 111 LYS A N 1
ATOM 880 C CA . LYS A 1 111 ? -14.534 -9.674 -11.404 1.00 38.12 111 LYS A CA 1
ATOM 881 C C . LYS A 1 111 ? -13.039 -10.007 -11.487 1.00 38.12 111 LYS A C 1
ATOM 883 O O . LYS A 1 111 ? -12.654 -11.070 -11.014 1.00 38.12 111 LYS A O 1
ATOM 888 N N . GLN A 1 112 ? -12.208 -9.125 -12.045 1.00 38.41 112 GLN A N 1
ATOM 889 C CA . GLN A 1 112 ? -10.747 -9.280 -12.102 1.00 38.41 112 GLN A CA 1
ATOM 890 C C . GLN A 1 112 ? -10.058 -8.778 -10.818 1.00 38.41 112 GLN A C 1
ATOM 892 O O . GLN A 1 112 ? -8.952 -9.209 -10.506 1.00 38.41 112 GLN A O 1
ATOM 897 N N . PHE A 1 113 ? -10.724 -7.923 -10.033 1.00 40.78 113 PHE A N 1
ATOM 898 C CA . PHE A 1 113 ? -10.164 -7.307 -8.821 1.00 40.78 113 PHE A CA 1
ATOM 899 C C . PHE A 1 113 ? -10.573 -7.962 -7.496 1.00 40.78 113 PHE A C 1
ATOM 901 O O . PHE A 1 113 ? -10.055 -7.580 -6.447 1.00 40.78 113 PHE A O 1
ATOM 908 N N . ILE A 1 114 ? -11.394 -9.016 -7.531 1.00 45.75 114 ILE A N 1
ATOM 909 C CA . ILE A 1 114 ? -11.639 -9.930 -6.392 1.00 45.75 114 ILE A CA 1
ATOM 910 C C . ILE A 1 114 ? -10.317 -10.505 -5.813 1.00 45.75 114 ILE A C 1
ATOM 912 O O . ILE A 1 114 ? -10.306 -11.097 -4.736 1.00 45.75 114 ILE A O 1
ATOM 916 N N . HIS A 1 115 ? -9.185 -10.295 -6.491 1.00 55.16 115 HIS A N 1
ATOM 917 C CA . HIS A 1 115 ? -7.870 -10.811 -6.135 1.00 55.16 115 HIS A CA 1
ATOM 918 C C . HIS A 1 115 ? -6.954 -9.861 -5.339 1.00 55.16 115 HIS A C 1
ATOM 920 O O . HIS A 1 115 ? -5.934 -10.344 -4.856 1.00 55.16 115 HIS A O 1
ATOM 926 N N . TYR A 1 116 ? -7.280 -8.570 -5.151 1.00 70.06 116 TYR A N 1
ATOM 927 C CA . TYR A 1 116 ? -6.396 -7.636 -4.427 1.00 70.06 116 TYR A CA 1
ATOM 928 C C . TYR A 1 116 ? -6.785 -7.461 -2.953 1.00 70.06 116 TYR A C 1
ATOM 930 O O . TYR A 1 116 ? -7.581 -6.600 -2.584 1.00 70.06 116 TYR A O 1
ATOM 938 N N . THR A 1 117 ? -6.178 -8.273 -2.094 1.00 85.81 117 THR A N 1
ATOM 939 C CA . THR A 1 117 ? -6.164 -8.097 -0.632 1.00 85.81 117 THR A CA 1
ATOM 940 C C . THR A 1 117 ? -4.800 -7.569 -0.164 1.00 85.81 117 THR A C 1
ATOM 942 O O . THR A 1 117 ? -3.812 -7.728 -0.894 1.00 85.81 117 THR A O 1
ATOM 945 N N . PRO A 1 118 ? -4.679 -6.992 1.049 1.00 91.06 118 PRO A N 1
ATOM 946 C CA . PRO A 1 118 ? -3.373 -6.658 1.623 1.00 91.06 118 PRO A CA 1
ATOM 947 C C . PRO A 1 118 ? -2.370 -7.821 1.561 1.00 91.06 118 PRO A C 1
ATOM 949 O O . PRO A 1 118 ? -1.200 -7.623 1.248 1.00 91.06 118 PRO A O 1
ATOM 952 N N . GLU A 1 119 ? -2.829 -9.055 1.768 1.00 88.81 119 GLU A N 1
ATOM 953 C CA . GLU A 1 119 ? -2.005 -10.263 1.678 1.00 88.81 119 GLU A CA 1
ATOM 954 C C . GLU A 1 119 ? -1.559 -10.574 0.250 1.00 88.81 119 GLU A C 1
ATOM 956 O O . GLU A 1 119 ? -0.405 -10.936 0.042 1.00 88.81 119 GLU A O 1
ATOM 961 N N . SER A 1 120 ? -2.433 -10.414 -0.747 1.00 85.44 120 SER A N 1
ATOM 962 C CA . SER A 1 120 ? -2.047 -10.599 -2.154 1.00 85.44 120 SER A CA 1
ATOM 963 C C . SER A 1 120 ? -0.983 -9.584 -2.604 1.00 85.44 120 SER A C 1
ATOM 965 O O . SER A 1 120 ? -0.090 -9.905 -3.392 1.00 85.44 120 SER A O 1
ATOM 967 N N . LEU A 1 121 ? -1.034 -8.364 -2.055 1.00 88.38 121 LEU A N 1
ATOM 968 C CA . LEU A 1 121 ? -0.068 -7.300 -2.319 1.00 88.38 121 LEU A CA 1
ATOM 969 C C . LEU A 1 121 ? 1.261 -7.579 -1.609 1.00 88.38 121 LEU A C 1
ATOM 971 O O . LEU A 1 121 ? 2.319 -7.405 -2.211 1.00 88.38 121 LEU A O 1
ATOM 975 N N . LEU A 1 122 ? 1.227 -8.105 -0.380 1.00 87.88 122 LEU A N 1
ATOM 976 C CA . LEU A 1 122 ? 2.423 -8.630 0.286 1.00 87.88 122 LEU A CA 1
ATOM 977 C C . LEU A 1 122 ? 3.057 -9.783 -0.491 1.00 87.88 122 LEU A C 1
ATOM 979 O O . LEU A 1 122 ? 4.271 -9.792 -0.673 1.00 87.88 122 LEU A O 1
ATOM 983 N N . PHE A 1 123 ? 2.252 -10.729 -0.976 1.00 84.19 123 PHE A N 1
ATOM 984 C CA . PHE A 1 123 ? 2.738 -11.836 -1.796 1.00 84.19 123 PHE A CA 1
ATOM 985 C C . PHE A 1 123 ? 3.415 -11.322 -3.074 1.00 84.19 123 PHE A C 1
ATOM 987 O O . PHE A 1 123 ? 4.498 -11.779 -3.438 1.00 84.19 123 PHE A O 1
ATOM 994 N N . SER A 1 124 ? 2.822 -10.312 -3.713 1.00 82.69 124 SER A N 1
ATOM 995 C CA . SER A 1 124 ? 3.421 -9.638 -4.869 1.00 82.69 124 SER A CA 1
ATOM 996 C C . SER A 1 124 ? 4.736 -8.942 -4.498 1.00 82.69 124 SER A C 1
ATOM 998 O O . SER A 1 124 ? 5.721 -9.068 -5.220 1.00 82.69 124 SER A O 1
ATOM 1000 N N . SER A 1 125 ? 4.799 -8.266 -3.346 1.00 90.12 125 SER A N 1
ATOM 1001 C CA . SER A 1 125 ? 6.049 -7.687 -2.835 1.00 90.12 125 SER A CA 1
ATOM 1002 C C . SER A 1 125 ? 7.132 -8.750 -2.621 1.00 90.12 125 SER A C 1
ATOM 1004 O O . SER A 1 125 ? 8.278 -8.538 -3.011 1.00 90.12 125 SER A O 1
ATOM 1006 N N . ASP A 1 126 ? 6.785 -9.896 -2.023 1.00 85.12 126 ASP A N 1
ATOM 1007 C CA . ASP A 1 126 ? 7.714 -11.016 -1.831 1.00 85.12 126 ASP A CA 1
ATOM 1008 C C . ASP A 1 126 ? 8.246 -11.529 -3.177 1.00 85.12 126 ASP A C 1
ATOM 1010 O O . ASP A 1 126 ? 9.452 -11.731 -3.311 1.00 85.12 126 ASP A O 1
ATOM 1014 N N . TYR A 1 127 ? 7.391 -11.654 -4.197 1.00 86.50 127 TYR A N 1
ATOM 1015 C CA . TYR A 1 127 ? 7.820 -12.034 -5.545 1.00 86.50 127 TYR A CA 1
ATOM 1016 C C . TYR A 1 127 ? 8.908 -11.101 -6.103 1.00 86.50 127 TYR A C 1
ATOM 1018 O O . TYR A 1 127 ? 9.958 -11.579 -6.530 1.00 86.50 127 TYR A O 1
ATOM 1026 N N . TYR A 1 128 ? 8.701 -9.780 -6.061 1.00 83.88 128 TYR A N 1
ATOM 1027 C CA . TYR A 1 128 ? 9.685 -8.810 -6.565 1.00 83.88 128 TYR A CA 1
ATOM 1028 C C . TYR A 1 128 ? 10.968 -8.775 -5.729 1.00 83.88 128 TYR A C 1
ATOM 1030 O O . TYR A 1 128 ? 12.069 -8.679 -6.277 1.00 83.88 128 TYR A O 1
ATOM 1038 N N . TYR A 1 129 ? 10.845 -8.922 -4.410 1.00 88.81 129 TYR A N 1
ATOM 1039 C CA . TYR A 1 129 ? 11.987 -8.941 -3.504 1.00 88.81 129 TYR A CA 1
ATOM 1040 C C . TYR A 1 129 ? 12.875 -10.184 -3.695 1.00 88.81 129 TYR A C 1
ATOM 1042 O O . TYR A 1 129 ? 14.098 -10.074 -3.614 1.00 88.81 129 TYR A O 1
ATOM 1050 N N . TYR A 1 130 ? 12.289 -11.357 -3.960 1.00 86.56 130 TYR A N 1
ATOM 1051 C CA . TYR A 1 130 ? 13.030 -12.609 -4.181 1.00 86.56 130 TYR A CA 1
ATOM 1052 C C . TYR A 1 130 ? 13.386 -12.877 -5.653 1.00 86.56 130 TYR A C 1
ATOM 1054 O O . TYR A 1 130 ? 14.075 -13.857 -5.950 1.00 86.56 130 TYR A O 1
ATOM 1062 N N . LYS A 1 131 ? 12.955 -12.018 -6.585 1.00 84.19 131 LYS A N 1
ATOM 1063 C CA . LYS A 1 131 ? 13.362 -12.076 -7.995 1.00 84.19 131 LYS A CA 1
ATOM 1064 C C . LYS A 1 131 ? 14.884 -11.922 -8.125 1.00 84.19 131 LYS A C 1
ATOM 1066 O O . LYS A 1 131 ? 15.546 -11.336 -7.273 1.00 84.19 131 LYS A O 1
ATOM 1071 N N . THR A 1 132 ? 15.454 -12.465 -9.202 1.00 84.31 132 THR A N 1
ATOM 1072 C CA . THR A 1 132 ? 16.873 -12.285 -9.551 1.00 84.31 132 THR A CA 1
ATOM 1073 C C . THR A 1 132 ? 16.983 -11.578 -10.911 1.00 84.31 132 THR A C 1
ATOM 1075 O O . THR A 1 132 ? 16.549 -12.161 -11.906 1.00 84.31 132 THR A O 1
ATOM 1078 N N . PRO A 1 133 ? 17.549 -10.356 -10.985 1.00 87.06 133 PRO A N 1
ATOM 1079 C CA . PRO A 1 133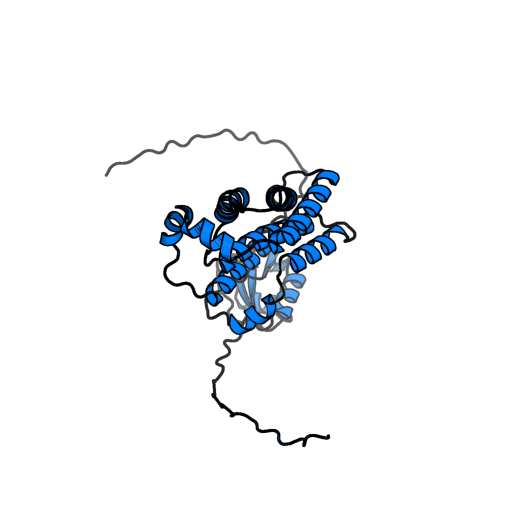 ? 17.943 -9.508 -9.851 1.00 87.06 133 PRO A CA 1
ATOM 1080 C C . PRO A 1 133 ? 16.729 -9.053 -9.018 1.00 87.06 133 PRO A C 1
ATOM 1082 O O . PRO A 1 133 ? 15.599 -9.075 -9.513 1.00 87.06 133 PRO A O 1
ATOM 1085 N N . LYS A 1 134 ? 16.969 -8.665 -7.754 1.00 89.25 134 LYS A N 1
ATOM 1086 C CA . LYS A 1 134 ? 15.914 -8.150 -6.864 1.00 89.25 134 LYS A CA 1
ATOM 1087 C C . LYS A 1 134 ? 15.337 -6.867 -7.448 1.00 89.25 134 LYS A C 1
ATOM 1089 O O . LYS A 1 134 ? 16.092 -5.992 -7.862 1.00 89.25 134 LYS A O 1
ATOM 1094 N N . ASP A 1 135 ? 14.020 -6.734 -7.403 1.00 87.81 135 ASP A N 1
ATOM 1095 C CA . ASP A 1 135 ? 13.319 -5.516 -7.798 1.00 87.81 135 ASP A CA 1
ATOM 1096 C C . ASP A 1 135 ? 12.793 -4.814 -6.541 1.00 87.81 135 ASP A C 1
ATOM 1098 O O . ASP A 1 135 ? 11.655 -5.007 -6.105 1.00 87.81 135 ASP A O 1
ATOM 1102 N N . LEU A 1 136 ? 13.682 -4.062 -5.883 1.00 89.44 136 LEU A N 1
ATOM 1103 C CA . LEU A 1 136 ? 13.371 -3.399 -4.614 1.00 89.44 136 LEU A CA 1
ATOM 1104 C C . LEU A 1 136 ? 12.350 -2.272 -4.791 1.00 89.44 136 LEU A C 1
ATOM 1106 O O . LEU A 1 136 ? 11.563 -2.028 -3.881 1.00 89.44 136 LEU A O 1
ATOM 1110 N N . LEU A 1 137 ? 12.322 -1.627 -5.961 1.00 88.94 137 LEU A N 1
ATOM 1111 C CA . LEU A 1 137 ? 11.372 -0.561 -6.263 1.00 88.94 137 LEU A CA 1
ATOM 1112 C C . LEU A 1 137 ? 9.942 -1.111 -6.301 1.00 88.94 137 LEU A C 1
ATOM 1114 O O . LEU A 1 137 ? 9.080 -0.643 -5.555 1.00 88.94 137 LEU A O 1
ATOM 1118 N N . GLN A 1 138 ? 9.713 -2.171 -7.082 1.00 86.50 138 GLN A N 1
ATOM 1119 C CA . GLN A 1 138 ? 8.409 -2.831 -7.139 1.00 86.50 138 GLN A CA 1
ATOM 1120 C C . GLN A 1 138 ? 8.041 -3.477 -5.799 1.00 86.50 138 GLN A C 1
ATOM 1122 O O . GLN A 1 138 ? 6.897 -3.384 -5.349 1.00 86.50 138 GLN A O 1
ATOM 1127 N N . ALA A 1 139 ? 9.005 -4.086 -5.100 1.00 87.69 139 ALA A N 1
ATOM 1128 C CA . ALA A 1 139 ? 8.752 -4.658 -3.780 1.00 87.69 139 ALA A CA 1
ATOM 1129 C C . ALA A 1 139 ? 8.295 -3.601 -2.755 1.00 87.69 139 ALA A C 1
ATOM 1131 O O . ALA A 1 139 ? 7.379 -3.881 -1.972 1.00 87.69 139 ALA A O 1
ATOM 1132 N N . ALA A 1 140 ? 8.901 -2.408 -2.766 1.00 92.69 140 ALA A N 1
ATOM 1133 C CA . ALA A 1 140 ? 8.530 -1.287 -1.903 1.00 92.69 140 ALA A CA 1
ATOM 1134 C C . ALA A 1 140 ? 7.122 -0.786 -2.210 1.00 92.69 140 ALA A C 1
ATOM 1136 O O . ALA A 1 140 ? 6.305 -0.646 -1.301 1.00 92.69 140 ALA A O 1
ATOM 1137 N N . GLU A 1 141 ? 6.825 -0.581 -3.494 1.00 90.94 141 GLU A N 1
ATOM 1138 C CA . GLU A 1 141 ? 5.529 -0.096 -3.950 1.00 90.94 141 GLU A CA 1
ATOM 1139 C C . GLU A 1 141 ? 4.405 -1.057 -3.549 1.00 90.94 141 GLU A C 1
ATOM 1141 O O . GLU A 1 141 ? 3.413 -0.641 -2.946 1.00 90.94 141 GLU A O 1
ATOM 1146 N N . LYS A 1 142 ? 4.577 -2.367 -3.780 1.00 92.75 142 LYS A N 1
ATOM 1147 C CA . LYS A 1 142 ? 3.552 -3.348 -3.393 1.00 92.75 142 LYS A CA 1
ATOM 1148 C C . LYS A 1 142 ? 3.397 -3.450 -1.869 1.00 92.75 142 LYS A C 1
ATOM 1150 O O . LYS A 1 142 ? 2.279 -3.644 -1.391 1.00 92.75 142 LYS A O 1
ATOM 1155 N N . CYS A 1 143 ? 4.463 -3.248 -1.087 1.00 95.81 143 CYS A N 1
ATOM 1156 C CA . CYS A 1 143 ? 4.365 -3.138 0.375 1.00 95.81 143 CYS A CA 1
ATOM 1157 C C . CYS A 1 143 ? 3.607 -1.881 0.821 1.00 95.81 143 CYS A C 1
ATOM 1159 O O . CYS A 1 143 ? 2.742 -1.969 1.695 1.00 95.81 143 CYS A O 1
ATOM 1161 N N . TRP A 1 144 ? 3.888 -0.726 0.216 1.00 96.75 144 TRP A N 1
ATOM 1162 C CA . TRP A 1 144 ? 3.132 0.501 0.464 1.00 96.75 144 TRP A CA 1
ATOM 1163 C C . TRP A 1 144 ? 1.646 0.311 0.137 1.00 96.75 144 TRP A C 1
ATOM 1165 O O . TRP A 1 144 ? 0.779 0.640 0.955 1.00 96.75 144 TRP A O 1
ATOM 1175 N N . PHE A 1 145 ? 1.333 -0.285 -1.017 1.00 93.25 145 PHE A N 1
ATOM 1176 C CA . PHE A 1 145 ? -0.043 -0.609 -1.370 1.00 93.25 145 PHE A CA 1
ATOM 1177 C C . PHE A 1 145 ? -0.677 -1.529 -0.335 1.00 93.25 145 PHE A C 1
ATOM 1179 O O . PHE A 1 145 ? -1.762 -1.217 0.134 1.00 93.25 145 PHE A O 1
ATOM 1186 N N . ALA A 1 146 ? 0.000 -2.586 0.112 1.00 95.44 146 ALA A N 1
ATOM 1187 C CA . ALA A 1 146 ? -0.535 -3.479 1.137 1.00 95.44 146 ALA A CA 1
ATOM 1188 C C . ALA A 1 146 ? -0.886 -2.739 2.448 1.00 95.44 146 ALA A C 1
ATOM 1190 O O . ALA A 1 146 ? -1.988 -2.900 2.987 1.00 95.44 146 ALA A O 1
ATOM 1191 N N . GLY A 1 147 ? 0.011 -1.874 2.934 1.00 96.88 147 GLY A N 1
ATOM 1192 C CA . GLY A 1 147 ? -0.217 -1.065 4.135 1.00 96.88 147 GLY A CA 1
ATOM 1193 C C . GLY A 1 147 ? -1.365 -0.065 3.965 1.00 96.88 147 GLY A C 1
ATOM 1194 O O . GLY A 1 147 ? -2.282 -0.014 4.785 1.00 96.88 147 GLY A O 1
ATOM 1195 N N . SER A 1 148 ? -1.370 0.693 2.869 1.00 95.31 148 SER A N 1
ATOM 1196 C CA . SER A 1 148 ? -2.410 1.689 2.587 1.00 95.31 148 SER A CA 1
ATOM 1197 C C . SER A 1 148 ? -3.789 1.058 2.342 1.00 95.31 148 SER A C 1
ATOM 1199 O O . SER A 1 148 ? -4.799 1.591 2.808 1.00 95.31 148 SER A O 1
ATOM 1201 N N . PHE A 1 149 ? -3.852 -0.108 1.688 1.00 92.75 149 PHE A N 1
ATOM 1202 C CA . PHE A 1 149 ? -5.099 -0.848 1.481 1.00 92.75 149 PHE A CA 1
ATOM 1203 C C . PHE A 1 149 ? -5.688 -1.361 2.787 1.00 92.75 149 PHE A C 1
ATOM 1205 O O . PHE A 1 149 ? -6.899 -1.301 2.976 1.00 92.75 149 PHE A O 1
ATOM 1212 N N . THR A 1 150 ? -4.837 -1.798 3.715 1.00 95.81 150 THR A N 1
ATOM 1213 C CA . THR A 1 150 ? -5.265 -2.218 5.055 1.00 95.81 150 THR A CA 1
ATOM 1214 C C . THR A 1 150 ? -6.020 -1.097 5.763 1.00 95.81 150 THR A C 1
ATOM 1216 O O . THR A 1 150 ? -7.126 -1.304 6.259 1.00 95.81 150 THR A O 1
ATOM 1219 N N . VAL A 1 151 ? -5.472 0.121 5.736 1.00 95.56 151 VAL A N 1
ATOM 1220 C CA . VAL A 1 151 ? -6.124 1.302 6.317 1.00 95.56 151 VAL A CA 1
ATOM 1221 C C . VAL A 1 151 ? -7.452 1.609 5.621 1.00 95.56 151 VAL A C 1
ATOM 1223 O O . VAL A 1 151 ? -8.449 1.891 6.287 1.00 95.56 151 VAL A O 1
ATOM 1226 N N . LYS A 1 152 ? -7.480 1.542 4.284 1.00 89.94 152 LYS A N 1
ATOM 1227 C CA . LYS A 1 152 ? -8.692 1.793 3.492 1.00 89.94 152 LYS A CA 1
ATOM 1228 C C . LYS A 1 152 ? -9.795 0.775 3.775 1.00 89.94 152 LYS A C 1
ATOM 1230 O O . LYS A 1 152 ? -10.945 1.182 3.881 1.00 89.94 152 LYS A O 1
ATOM 1235 N N . ILE A 1 153 ? -9.462 -0.508 3.928 1.00 88.31 153 ILE A N 1
ATOM 1236 C CA . ILE A 1 153 ? -10.433 -1.554 4.280 1.00 88.31 153 ILE A CA 1
ATOM 1237 C C . ILE A 1 153 ? -11.053 -1.249 5.643 1.00 88.31 153 ILE A C 1
ATOM 1239 O O . ILE A 1 153 ? -12.274 -1.174 5.738 1.00 88.31 153 ILE A O 1
ATOM 1243 N N . VAL A 1 154 ? -10.236 -0.954 6.663 1.00 90.88 154 VAL A N 1
ATOM 1244 C CA . VAL A 1 154 ? -10.744 -0.588 7.998 1.00 90.88 154 VAL A CA 1
ATOM 1245 C C . VAL A 1 154 ? -11.647 0.648 7.928 1.00 90.88 154 VAL A C 1
ATOM 1247 O O . VAL A 1 154 ? -12.704 0.680 8.553 1.00 90.88 154 VAL A O 1
ATOM 1250 N N . ALA A 1 155 ? -11.281 1.671 7.156 1.00 86.38 155 ALA A N 1
ATOM 1251 C CA . ALA A 1 155 ? -12.133 2.845 6.972 1.00 86.38 155 ALA A CA 1
ATOM 1252 C C . ALA A 1 155 ? -13.470 2.490 6.300 1.00 86.38 155 ALA A C 1
ATOM 1254 O O . ALA A 1 155 ? -14.536 2.877 6.785 1.00 86.38 155 ALA A O 1
ATOM 1255 N N . LEU A 1 156 ? -13.415 1.713 5.218 1.00 81.38 156 LEU A N 1
ATOM 1256 C CA . LEU A 1 156 ? -14.570 1.351 4.404 1.00 81.38 156 LEU A CA 1
ATOM 1257 C C . LEU A 1 156 ? -15.560 0.453 5.150 1.00 81.38 156 LEU A C 1
ATOM 1259 O O . LEU A 1 156 ? -16.763 0.707 5.108 1.00 81.38 156 LEU A O 1
ATOM 1263 N N . GLU A 1 157 ? -15.075 -0.536 5.897 1.00 82.00 157 GLU A N 1
ATOM 1264 C CA . GLU A 1 157 ? -15.907 -1.387 6.760 1.00 82.00 157 GLU A CA 1
ATOM 1265 C C . GLU A 1 157 ? -16.671 -0.584 7.825 1.00 82.00 157 GLU A C 1
ATOM 1267 O O . GLU A 1 157 ? -17.691 -1.035 8.348 1.00 82.00 157 GLU A O 1
ATOM 1272 N N . ASN A 1 158 ? -16.214 0.640 8.105 1.00 81.81 158 ASN A N 1
ATOM 1273 C CA . ASN A 1 158 ? -16.833 1.581 9.029 1.00 81.81 158 ASN A CA 1
ATOM 1274 C C . ASN A 1 158 ? -17.496 2.776 8.314 1.00 81.81 158 ASN A C 1
ATOM 1276 O O . ASN A 1 158 ? -17.803 3.788 8.944 1.00 81.81 158 ASN A O 1
ATOM 1280 N N . GLY A 1 159 ? -17.758 2.653 7.007 1.00 75.56 159 GLY A N 1
ATOM 1281 C CA . GLY A 1 159 ? -18.522 3.620 6.216 1.00 75.56 159 GLY A CA 1
ATOM 1282 C C . GLY A 1 159 ? -17.774 4.912 5.878 1.00 75.56 159 GLY A C 1
ATOM 1283 O O . GLY A 1 159 ? -18.413 5.913 5.554 1.00 75.56 159 GLY A O 1
ATOM 1284 N N . ILE A 1 160 ? -16.441 4.916 5.961 1.00 79.38 160 ILE A N 1
ATOM 1285 C CA . ILE A 1 160 ? -15.597 6.070 5.642 1.00 79.38 160 ILE A CA 1
ATOM 1286 C C . ILE A 1 160 ? -14.891 5.842 4.307 1.00 79.38 160 ILE A C 1
ATOM 1288 O O . ILE A 1 160 ? -14.188 4.854 4.112 1.00 79.38 160 ILE A O 1
ATOM 1292 N N . SER A 1 161 ? -15.045 6.809 3.402 1.00 79.12 161 SER A N 1
ATOM 1293 C CA . SER A 1 161 ? -14.285 6.881 2.155 1.00 79.12 161 SER A CA 1
ATOM 1294 C C . SER A 1 161 ? -13.036 7.719 2.346 1.00 79.12 161 SER A C 1
ATOM 1296 O O . SER A 1 161 ? -13.126 8.855 2.803 1.00 79.12 161 SER A O 1
ATOM 1298 N N . ILE A 1 162 ? -11.888 7.173 1.959 1.00 79.75 162 ILE A N 1
ATOM 1299 C CA . ILE A 1 162 ? -10.601 7.864 1.974 1.00 79.75 162 ILE A CA 1
ATOM 1300 C C . ILE A 1 162 ? -10.140 8.017 0.525 1.00 79.75 162 ILE A C 1
ATOM 1302 O O . ILE A 1 162 ? -9.913 7.012 -0.152 1.00 79.75 162 ILE A O 1
ATOM 1306 N N . GLU A 1 163 ? -10.004 9.254 0.047 1.00 76.38 163 GLU A N 1
ATOM 1307 C CA . GLU A 1 163 ? -9.729 9.541 -1.368 1.00 76.38 163 GLU A CA 1
ATOM 1308 C C . GLU A 1 163 ? -8.275 9.963 -1.624 1.00 76.38 163 GLU A C 1
ATOM 1310 O O . GLU A 1 163 ? -7.842 9.978 -2.772 1.00 76.38 163 GLU A O 1
ATOM 1315 N N . SER A 1 164 ? -7.487 10.258 -0.583 1.00 77.75 164 SER A N 1
ATOM 1316 C CA . SER A 1 164 ? -6.095 10.708 -0.737 1.00 77.75 164 SER A CA 1
ATOM 1317 C C . SER A 1 164 ? -5.109 10.059 0.240 1.00 77.75 164 SER A C 1
ATOM 1319 O O . SER A 1 164 ? -5.465 9.721 1.368 1.00 77.75 164 SER A O 1
ATOM 1321 N N . HIS A 1 165 ? -3.825 9.971 -0.144 1.00 82.19 165 HIS A N 1
ATOM 1322 C CA . HIS A 1 165 ? -2.738 9.501 0.738 1.00 82.19 165 HIS A CA 1
ATOM 1323 C C . HIS A 1 165 ? -2.689 10.260 2.070 1.00 82.19 165 HIS A C 1
ATOM 1325 O O . HIS A 1 165 ? -2.535 9.674 3.140 1.00 82.19 165 HIS A O 1
ATOM 1331 N N . ARG A 1 166 ? -2.913 11.578 2.027 1.00 83.06 166 ARG A N 1
ATOM 1332 C CA . ARG A 1 166 ? -2.939 12.415 3.231 1.00 83.06 166 ARG A CA 1
ATOM 1333 C C . ARG A 1 166 ? -4.052 12.003 4.197 1.00 83.06 166 ARG A C 1
ATOM 1335 O O . ARG A 1 166 ? -3.854 12.056 5.411 1.00 83.06 166 ARG A O 1
ATOM 1342 N N . GLU A 1 167 ? -5.220 11.635 3.685 1.00 85.38 167 GLU A N 1
ATOM 1343 C CA . GLU A 1 167 ? -6.347 11.190 4.507 1.00 85.38 167 GLU A CA 1
ATOM 1344 C C . GLU A 1 167 ? -6.117 9.804 5.107 1.00 85.38 167 GLU A C 1
ATOM 1346 O O . GLU A 1 167 ? -6.482 9.609 6.264 1.00 85.38 167 GLU A O 1
ATOM 1351 N N . ILE A 1 168 ? -5.439 8.893 4.394 1.00 91.00 168 ILE A N 1
ATOM 1352 C CA . ILE A 1 168 ? -5.022 7.581 4.926 1.00 91.00 168 ILE A CA 1
ATOM 1353 C C . ILE A 1 168 ? -4.230 7.787 6.219 1.00 91.00 168 ILE A C 1
ATOM 1355 O O . ILE A 1 168 ? -4.607 7.287 7.281 1.00 91.00 168 ILE A O 1
ATOM 1359 N N . GLY A 1 169 ? -3.177 8.608 6.155 1.00 91.44 169 GLY A N 1
ATOM 1360 C CA . GLY A 1 169 ? -2.340 8.888 7.317 1.00 91.44 169 GLY A CA 1
ATOM 1361 C C . GLY A 1 169 ? -3.081 9.610 8.445 1.00 91.44 169 GLY A C 1
ATOM 1362 O O . GLY A 1 169 ? -2.857 9.303 9.615 1.00 91.44 169 GLY A O 1
ATOM 1363 N N . LYS A 1 170 ? -3.981 10.553 8.128 1.00 91.38 170 LYS A N 1
ATOM 1364 C CA . LYS A 1 170 ? -4.806 11.241 9.140 1.00 91.38 170 LYS A CA 1
ATOM 1365 C C . LYS A 1 170 ? -5.749 10.279 9.856 1.00 91.38 170 LYS A C 1
ATOM 1367 O O . LYS A 1 170 ? -5.805 10.305 11.083 1.00 91.38 170 LYS A O 1
ATOM 1372 N N . PHE A 1 171 ? -6.466 9.448 9.102 1.00 93.00 171 PHE A N 1
ATOM 1373 C CA . PHE A 1 171 ? -7.397 8.464 9.642 1.00 93.00 171 PHE A CA 1
ATOM 1374 C C . PHE A 1 171 ? -6.674 7.481 10.559 1.00 93.00 171 PHE A C 1
ATOM 1376 O O . PHE A 1 171 ? -7.075 7.301 11.708 1.00 93.00 171 PHE A O 1
ATOM 1383 N N . TRP A 1 172 ? -5.553 6.924 10.101 1.00 96.00 172 TRP A N 1
ATOM 1384 C CA . TRP A 1 172 ? -4.810 5.934 10.875 1.00 96.00 172 TRP A CA 1
ATOM 1385 C C . TRP A 1 172 ? -4.223 6.509 12.168 1.00 96.00 172 TRP A C 1
ATOM 1387 O O . TRP A 1 172 ? -4.407 5.938 13.244 1.00 96.00 172 TRP A O 1
ATOM 1397 N N . LYS A 1 173 ? -3.600 7.697 12.096 1.00 93.81 173 LYS A N 1
ATOM 1398 C CA . LYS A 1 173 ? -3.071 8.417 13.272 1.00 93.81 173 LYS A CA 1
ATOM 1399 C C . LYS A 1 173 ? -4.165 8.819 14.258 1.00 93.81 173 LYS A C 1
ATOM 1401 O O . LYS A 1 173 ? -3.908 8.907 15.455 1.00 93.81 173 LYS A O 1
ATOM 1406 N N . PHE A 1 174 ? -5.372 9.092 13.770 1.00 94.38 174 PHE A N 1
ATOM 1407 C CA . PHE A 1 174 ? -6.516 9.368 14.628 1.00 94.38 174 PHE A CA 1
ATOM 1408 C C . PHE A 1 174 ? -7.015 8.098 15.330 1.00 94.38 174 PHE A C 1
ATOM 1410 O O . PHE A 1 174 ? -7.289 8.155 16.535 1.00 94.38 174 PHE A O 1
ATOM 1417 N N . LEU A 1 175 ? -7.159 7.002 14.580 1.00 95.12 175 LEU A N 1
ATOM 1418 C CA . LEU A 1 175 ? -7.852 5.793 15.008 1.00 95.12 175 LEU A CA 1
ATOM 1419 C C . LEU A 1 175 ? -7.007 4.946 15.961 1.00 95.12 175 LEU A C 1
ATOM 1421 O O . LEU A 1 175 ? -7.448 4.678 17.075 1.00 95.12 175 LEU A O 1
ATOM 1425 N N . VAL A 1 176 ? -5.798 4.551 15.544 1.00 96.06 176 VAL A N 1
ATOM 1426 C CA . VAL A 1 176 ? -4.979 3.550 16.254 1.00 96.06 176 VAL A CA 1
ATOM 1427 C C . VAL A 1 176 ? -4.762 3.895 17.735 1.00 96.06 176 VAL A C 1
ATOM 1429 O O . VAL A 1 176 ? -4.999 3.021 18.567 1.00 96.06 176 VAL A O 1
ATOM 1432 N N . PRO A 1 177 ? -4.426 5.144 18.126 1.00 94.88 177 PRO A N 1
ATOM 1433 C CA . PRO A 1 177 ? -4.224 5.486 19.538 1.00 94.88 177 PRO A CA 1
ATOM 1434 C C . PRO A 1 177 ? -5.488 5.427 20.409 1.00 94.88 177 PRO A C 1
ATOM 1436 O O . PRO A 1 177 ? -5.383 5.499 21.630 1.00 94.88 177 PRO A O 1
ATOM 1439 N N . LYS A 1 178 ? -6.681 5.371 19.805 1.00 95.12 178 LYS A N 1
ATOM 1440 C CA . LYS A 1 178 ? -7.972 5.341 20.514 1.00 95.12 178 LYS A CA 1
ATOM 1441 C C . LYS A 1 178 ? -8.576 3.946 20.598 1.00 95.12 178 LYS A C 1
ATOM 1443 O O . LYS A 1 178 ? -9.574 3.764 21.293 1.00 95.12 178 LYS A O 1
ATOM 1448 N N . LEU A 1 179 ? -8.009 2.974 19.888 1.00 94.25 179 LEU A N 1
ATOM 1449 C CA . LEU A 1 179 ? -8.482 1.603 19.958 1.00 94.25 179 LEU A CA 1
ATOM 1450 C C . LEU A 1 179 ? -7.968 0.939 21.250 1.00 94.25 179 LEU A C 1
ATOM 1452 O O . LEU A 1 179 ? -6.788 1.071 21.578 1.00 94.25 179 LEU A O 1
ATOM 1456 N N . PRO A 1 180 ? -8.815 0.196 21.983 1.00 94.44 180 PRO A N 1
ATOM 1457 C CA . PRO A 1 180 ? -8.437 -0.536 23.189 1.00 94.44 180 PRO A CA 1
ATOM 1458 C C . PRO A 1 180 ? -7.706 -1.840 22.827 1.00 94.44 180 PRO A C 1
ATOM 1460 O O . PRO A 1 180 ? -8.181 -2.941 23.097 1.00 94.44 180 PRO A O 1
ATOM 1463 N N . LEU A 1 181 ? -6.564 -1.715 22.155 1.00 92.75 181 LEU A N 1
ATOM 1464 C CA . LEU A 1 181 ? -5.775 -2.841 21.666 1.00 92.75 181 LEU A CA 1
ATOM 1465 C C . LEU A 1 181 ? -4.749 -3.299 22.700 1.00 92.75 181 LEU A C 1
ATOM 1467 O O . LEU A 1 181 ? -4.319 -2.539 23.571 1.00 92.75 181 LEU A O 1
ATOM 1471 N N . LYS A 1 182 ? -4.284 -4.543 22.550 1.00 94.81 182 LYS A N 1
ATOM 1472 C CA . LYS A 1 182 ? -3.052 -4.980 23.214 1.00 94.81 182 LYS A CA 1
ATOM 1473 C C . LYS A 1 182 ? -1.903 -4.077 22.765 1.00 94.81 182 LYS A C 1
ATOM 1475 O O . LYS A 1 182 ? -1.851 -3.658 21.610 1.00 94.81 182 LYS A O 1
ATOM 1480 N N . MET A 1 183 ? -0.953 -3.836 23.665 1.00 92.56 183 MET A N 1
ATOM 1481 C CA . MET A 1 183 ? 0.202 -2.978 23.387 1.00 92.56 183 MET A CA 1
ATOM 1482 C C . MET A 1 183 ? 0.985 -3.432 22.146 1.00 92.56 183 MET A C 1
ATOM 1484 O O . MET A 1 183 ? 1.354 -2.592 21.334 1.00 92.56 183 MET A O 1
ATOM 1488 N N . SER A 1 184 ? 1.181 -4.743 21.965 1.00 94.31 184 SER A N 1
ATOM 1489 C CA . SER A 1 184 ? 1.840 -5.306 20.778 1.00 94.31 184 SER A CA 1
ATOM 1490 C C . SER A 1 184 ? 1.065 -5.011 19.494 1.00 94.31 184 SER A C 1
ATOM 1492 O O . SER A 1 184 ? 1.639 -4.490 18.549 1.00 94.31 184 SER A O 1
ATOM 1494 N N . THR A 1 185 ? -0.250 -5.244 19.487 1.00 95.50 185 THR A N 1
ATOM 1495 C CA . THR A 1 185 ? -1.110 -4.984 18.325 1.00 95.50 185 THR A CA 1
ATOM 1496 C C . THR A 1 185 ? -1.091 -3.498 17.961 1.00 95.50 185 THR A C 1
ATOM 1498 O O . THR A 1 185 ? -0.887 -3.144 16.805 1.00 95.50 185 THR A O 1
ATOM 1501 N N . GLY A 1 186 ? -1.240 -2.603 18.944 1.00 95.12 186 GLY A N 1
ATOM 1502 C CA . GLY A 1 186 ? -1.161 -1.158 18.710 1.00 95.12 186 GLY A CA 1
ATOM 1503 C C . GLY A 1 186 ? 0.205 -0.713 18.173 1.00 95.12 186 GLY A C 1
ATOM 1504 O O . GLY A 1 186 ? 0.266 0.128 17.274 1.00 95.12 186 GLY A O 1
ATOM 1505 N N . TYR A 1 187 ? 1.289 -1.305 18.685 1.00 96.62 187 TYR A N 1
ATOM 1506 C CA . TYR A 1 187 ? 2.647 -1.063 18.202 1.00 96.62 187 TYR A CA 1
ATOM 1507 C C . TYR A 1 187 ? 2.821 -1.513 16.748 1.00 96.62 187 TYR A C 1
ATOM 1509 O O . TYR A 1 187 ? 3.267 -0.713 15.928 1.00 96.62 187 TYR A O 1
ATOM 1517 N N . ASP A 1 188 ? 2.396 -2.732 16.406 1.00 98.19 188 ASP A N 1
ATOM 1518 C CA . ASP A 1 188 ? 2.495 -3.276 15.049 1.00 98.19 188 ASP A CA 1
ATOM 1519 C C . ASP A 1 188 ? 1.700 -2.432 14.041 1.00 98.19 188 ASP A C 1
ATOM 1521 O O . ASP A 1 188 ? 2.211 -2.104 12.970 1.00 98.19 188 ASP A O 1
ATOM 1525 N N . LEU A 1 189 ? 0.484 -1.994 14.394 1.00 97.94 189 LEU A N 1
ATOM 1526 C CA . LEU A 1 189 ? -0.325 -1.115 13.537 1.00 97.94 189 LEU A CA 1
ATOM 1527 C C . LEU A 1 189 ? 0.333 0.250 13.302 1.00 97.94 189 LEU A C 1
ATOM 1529 O O . LEU A 1 189 ? 0.281 0.784 12.190 1.00 97.94 189 LEU A O 1
ATOM 1533 N N . GLY A 1 190 ? 0.915 0.841 14.348 1.00 96.69 190 GLY A N 1
ATOM 1534 C CA . GLY A 1 190 ? 1.565 2.145 14.267 1.00 96.69 190 GLY A CA 1
ATOM 1535 C C . GLY A 1 190 ? 2.881 2.086 13.494 1.00 96.69 190 GLY A C 1
ATOM 1536 O O . GLY A 1 190 ? 3.069 2.828 12.527 1.00 96.69 190 GLY A O 1
ATOM 1537 N N . LEU A 1 191 ? 3.780 1.187 13.901 1.00 98.00 191 LEU A N 1
ATOM 1538 C CA . LEU A 1 191 ? 5.103 1.032 13.300 1.00 98.00 191 LEU A CA 1
ATOM 1539 C C . LEU A 1 191 ? 5.020 0.524 11.861 1.00 98.00 191 LEU A C 1
ATOM 1541 O O . LEU A 1 191 ? 5.762 1.009 11.003 1.00 98.00 191 LEU A O 1
ATOM 1545 N N . GLY A 1 192 ? 4.119 -0.414 11.568 1.00 98.38 192 GLY A N 1
ATOM 1546 C CA . GLY A 1 192 ? 3.964 -0.918 10.209 1.00 98.38 192 GLY A CA 1
ATOM 1547 C C . GLY A 1 192 ? 3.444 0.143 9.246 1.00 98.38 192 GLY A C 1
ATOM 1548 O O . GLY A 1 192 ? 3.939 0.220 8.126 1.00 98.38 192 GLY A O 1
ATOM 1549 N N . PHE A 1 193 ? 2.557 1.046 9.681 1.00 98.00 193 PHE A N 1
ATOM 1550 C CA . PHE A 1 193 ? 2.121 2.147 8.817 1.00 98.00 193 PHE A CA 1
ATOM 1551 C C . PHE A 1 193 ? 3.236 3.175 8.586 1.00 98.00 193 PHE A C 1
ATOM 1553 O O . PHE A 1 193 ? 3.434 3.628 7.462 1.00 98.00 193 PHE A O 1
ATOM 1560 N N . ILE A 1 194 ? 4.018 3.499 9.623 1.00 97.56 194 ILE A N 1
ATOM 1561 C CA . ILE A 1 194 ? 5.217 4.340 9.469 1.00 97.56 194 ILE A CA 1
ATOM 1562 C C . ILE A 1 194 ? 6.200 3.692 8.487 1.00 97.56 194 ILE A C 1
ATOM 1564 O O . ILE A 1 194 ? 6.741 4.378 7.625 1.00 97.56 194 ILE A O 1
ATOM 1568 N N . SER A 1 195 ? 6.402 2.379 8.587 1.00 98.44 195 SER A N 1
ATOM 1569 C CA . SER A 1 195 ? 7.283 1.621 7.695 1.00 98.44 195 SER A CA 1
ATOM 1570 C C . SER A 1 195 ? 6.775 1.608 6.250 1.00 98.44 195 SER A C 1
ATOM 1572 O O . SER A 1 195 ? 7.563 1.794 5.327 1.00 98.44 195 SER A O 1
ATOM 1574 N N . ALA A 1 196 ? 5.460 1.478 6.042 1.00 97.81 196 ALA A N 1
ATOM 1575 C CA . ALA A 1 196 ? 4.846 1.588 4.721 1.00 97.81 196 ALA A CA 1
ATOM 1576 C C . ALA A 1 196 ? 5.123 2.963 4.084 1.00 97.81 196 ALA A C 1
ATOM 1578 O O . ALA A 1 196 ? 5.485 3.032 2.914 1.00 97.81 196 ALA A O 1
ATOM 1579 N N . GLU A 1 197 ? 5.015 4.049 4.854 1.00 96.06 197 GLU A N 1
ATOM 1580 C CA . GLU A 1 197 ? 5.322 5.408 4.384 1.00 96.06 197 GLU A CA 1
ATOM 1581 C C . GLU A 1 197 ? 6.811 5.592 4.039 1.00 96.06 197 GLU A C 1
ATOM 1583 O O . GLU A 1 197 ? 7.137 6.321 3.103 1.00 96.06 197 GLU A O 1
ATOM 1588 N N . GLN A 1 198 ? 7.735 4.943 4.759 1.00 96.88 198 GLN A N 1
ATOM 1589 C CA . GLN A 1 198 ? 9.159 4.984 4.390 1.00 96.88 198 GLN A CA 1
ATOM 1590 C C . GLN A 1 198 ? 9.420 4.238 3.079 1.00 96.88 198 GLN A C 1
ATOM 1592 O O . GLN A 1 198 ? 10.106 4.767 2.205 1.00 96.88 198 GLN A O 1
ATOM 1597 N N . LEU A 1 199 ? 8.811 3.063 2.892 1.00 95.19 199 LEU A N 1
ATOM 1598 C CA . LEU A 1 199 ? 8.873 2.330 1.623 1.00 95.19 199 LEU A CA 1
ATOM 1599 C C . LEU A 1 199 ? 8.236 3.125 0.477 1.00 95.19 199 LEU A C 1
ATOM 1601 O O . LEU A 1 199 ? 8.729 3.088 -0.644 1.00 95.19 199 LEU A O 1
ATOM 1605 N N . HIS A 1 200 ? 7.190 3.907 0.746 1.00 94.19 200 HIS A N 1
ATOM 1606 C CA . HIS A 1 200 ? 6.606 4.797 -0.256 1.00 94.19 200 HIS A CA 1
ATOM 1607 C C . HIS A 1 200 ? 7.564 5.916 -0.671 1.00 94.19 200 HIS A C 1
ATOM 1609 O O . HIS A 1 200 ? 7.731 6.179 -1.857 1.00 94.19 200 HIS A O 1
ATOM 1615 N N . LYS A 1 201 ? 8.256 6.544 0.284 1.00 86.38 201 LYS A N 1
ATOM 1616 C CA . LYS A 1 201 ? 9.294 7.542 -0.024 1.00 86.38 201 LYS A CA 1
ATOM 1617 C C . LYS A 1 201 ? 10.452 6.950 -0.820 1.00 86.38 201 LYS A C 1
ATOM 1619 O O . LYS A 1 201 ? 11.006 7.644 -1.669 1.00 86.38 201 LYS A O 1
ATOM 1624 N N . TYR A 1 202 ? 10.796 5.689 -0.565 1.00 84.12 202 TYR A N 1
ATOM 1625 C CA . TYR A 1 202 ? 11.808 4.979 -1.342 1.00 84.12 202 TYR A CA 1
ATOM 1626 C C . TYR A 1 202 ? 11.449 4.895 -2.823 1.00 84.12 202 TYR A C 1
ATOM 1628 O O . TYR A 1 202 ? 12.307 5.129 -3.670 1.00 84.12 202 TYR A O 1
ATOM 1636 N N . VAL A 1 203 ? 10.167 4.686 -3.140 1.00 77.31 203 VAL A N 1
ATOM 1637 C CA . VAL A 1 203 ? 9.679 4.713 -4.528 1.00 77.31 203 VAL A CA 1
ATOM 1638 C C . VAL A 1 203 ? 9.935 6.064 -5.210 1.00 77.31 203 VAL A C 1
ATOM 1640 O O . VAL A 1 203 ? 10.192 6.105 -6.408 1.00 77.31 203 VAL A O 1
ATOM 1643 N N . TYR A 1 204 ? 9.962 7.163 -4.453 1.00 76.06 204 TYR A N 1
ATOM 1644 C CA . TYR A 1 204 ? 10.293 8.503 -4.957 1.00 76.06 204 TYR A CA 1
ATOM 1645 C C . TYR A 1 204 ? 11.783 8.864 -4.858 1.00 76.06 204 TYR A C 1
ATOM 1647 O O . TYR A 1 204 ? 12.140 10.041 -4.914 1.00 76.06 204 TYR A O 1
ATOM 1655 N N . GLY A 1 205 ? 12.662 7.872 -4.701 1.00 77.25 205 GLY A N 1
ATOM 1656 C CA . GLY A 1 205 ? 14.112 8.063 -4.738 1.00 77.25 205 GLY A CA 1
ATOM 1657 C C . GLY A 1 205 ? 14.764 8.368 -3.389 1.00 77.25 205 GLY A C 1
ATOM 1658 O O . GLY A 1 205 ? 15.949 8.699 -3.353 1.00 77.25 205 GLY A O 1
ATOM 1659 N N . VAL A 1 206 ? 14.043 8.247 -2.267 1.00 79.19 206 VAL A N 1
ATOM 1660 C CA . VAL A 1 206 ? 14.684 8.295 -0.942 1.00 79.19 206 VAL A CA 1
ATOM 1661 C C . VAL A 1 206 ? 15.458 7.002 -0.709 1.00 79.19 206 VAL A C 1
ATOM 1663 O O . VAL A 1 206 ? 14.893 5.916 -0.718 1.00 79.19 206 VAL A O 1
ATOM 1666 N N . TYR A 1 207 ? 16.760 7.107 -0.466 1.00 86.00 207 TYR A N 1
ATOM 1667 C CA . TYR A 1 207 ? 17.583 5.933 -0.200 1.00 86.00 207 TYR A CA 1
ATOM 1668 C C . TYR A 1 207 ? 17.205 5.256 1.128 1.00 86.00 207 TYR A C 1
ATOM 1670 O O . TYR A 1 207 ? 17.074 5.923 2.154 1.00 86.00 207 TYR A O 1
ATOM 1678 N N . LEU A 1 208 ? 17.098 3.925 1.101 1.00 86.31 208 LEU A N 1
ATOM 1679 C CA . LEU A 1 208 ? 16.999 3.059 2.276 1.00 86.31 208 LEU A CA 1
ATOM 1680 C C . LEU A 1 208 ? 18.089 1.983 2.186 1.00 86.31 208 LEU A C 1
ATOM 1682 O O . LEU A 1 208 ? 18.159 1.287 1.166 1.00 86.31 208 LEU A O 1
ATOM 1686 N N . PRO A 1 209 ? 18.917 1.802 3.230 1.00 92.00 209 PRO A N 1
ATOM 1687 C CA . PRO A 1 209 ? 19.759 0.620 3.363 1.00 92.00 209 PRO A CA 1
ATOM 1688 C C . PRO A 1 209 ? 18.927 -0.665 3.286 1.00 92.00 209 PRO A C 1
ATOM 1690 O O . PRO A 1 209 ? 17.789 -0.706 3.749 1.00 92.00 209 PRO A O 1
ATOM 1693 N N . LEU A 1 210 ? 19.503 -1.738 2.736 1.00 91.31 210 LEU A N 1
ATOM 1694 C CA . LEU A 1 210 ? 18.783 -3.004 2.548 1.00 91.31 210 LEU A CA 1
ATOM 1695 C C . LEU A 1 210 ? 18.246 -3.589 3.868 1.00 91.31 210 LEU A C 1
ATOM 1697 O O . LEU A 1 210 ? 17.148 -4.134 3.884 1.00 91.31 210 LEU A O 1
ATOM 1701 N N . GLU A 1 211 ? 18.988 -3.446 4.965 1.00 94.88 211 GLU A N 1
ATOM 1702 C CA . GLU A 1 211 ? 18.558 -3.893 6.296 1.00 94.88 211 GLU A CA 1
ATOM 1703 C C . GLU A 1 211 ? 17.306 -3.137 6.773 1.00 94.88 211 GLU A C 1
ATOM 1705 O O . GLU A 1 211 ? 16.315 -3.760 7.148 1.00 94.88 211 GLU A O 1
ATOM 1710 N N . GLU A 1 212 ? 17.301 -1.804 6.661 1.00 94.62 212 GLU A N 1
ATOM 1711 C CA . GLU A 1 212 ? 16.137 -0.969 6.997 1.00 94.62 212 GLU A CA 1
ATOM 1712 C C . GLU A 1 212 ? 14.946 -1.265 6.075 1.00 94.62 212 GLU A C 1
ATOM 1714 O O . GLU A 1 212 ? 13.797 -1.315 6.511 1.00 94.62 212 GLU A O 1
ATOM 1719 N N . PHE A 1 213 ? 15.209 -1.509 4.790 1.00 95.69 213 PHE A N 1
ATOM 1720 C CA . PHE A 1 213 ? 14.190 -1.911 3.828 1.00 95.69 213 PHE A CA 1
ATOM 1721 C C . PHE A 1 213 ? 13.511 -3.224 4.243 1.00 95.69 213 PHE A C 1
ATOM 1723 O O . PHE A 1 213 ? 12.283 -3.331 4.224 1.00 95.69 213 PHE A O 1
ATOM 1730 N N . GLU A 1 214 ? 14.298 -4.229 4.628 1.00 96.75 214 GLU A N 1
ATOM 1731 C CA . GLU A 1 214 ? 13.800 -5.526 5.093 1.00 96.75 214 GLU A CA 1
ATOM 1732 C C . GLU A 1 214 ? 13.013 -5.400 6.398 1.00 96.75 214 GLU A C 1
ATOM 1734 O O . GLU A 1 214 ? 11.915 -5.957 6.501 1.00 96.75 214 GLU A O 1
ATOM 1739 N N . GLU A 1 215 ? 13.515 -4.610 7.349 1.00 98.12 215 GLU A N 1
ATOM 1740 C CA . GLU A 1 215 ? 12.810 -4.300 8.592 1.00 98.12 215 GLU A CA 1
ATOM 1741 C C . GLU A 1 215 ? 11.453 -3.643 8.306 1.00 98.1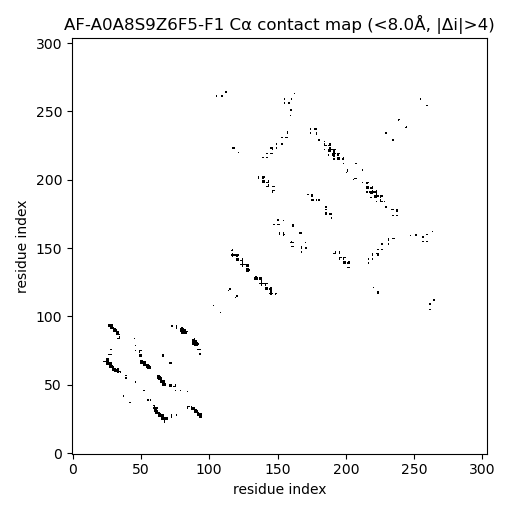2 215 GLU A C 1
ATOM 1743 O O . GLU A 1 215 ? 10.419 -4.074 8.827 1.00 98.12 215 GLU A O 1
ATOM 1748 N N . HIS A 1 216 ? 11.422 -2.641 7.425 1.00 98.44 216 HIS A N 1
ATOM 1749 C CA . HIS A 1 216 ? 10.183 -1.973 7.053 1.00 98.44 216 HIS A CA 1
ATOM 1750 C C . HIS A 1 216 ? 9.180 -2.930 6.411 1.00 98.44 216 HIS A C 1
ATOM 1752 O O . HIS A 1 216 ? 7.999 -2.895 6.766 1.00 98.44 216 HIS A O 1
ATOM 1758 N N . ARG A 1 217 ? 9.620 -3.820 5.514 1.00 97.75 217 ARG A N 1
ATOM 1759 C CA . ARG A 1 217 ? 8.736 -4.831 4.911 1.00 97.75 217 ARG A CA 1
ATOM 1760 C C . ARG A 1 217 ? 8.137 -5.758 5.958 1.00 97.75 217 ARG A C 1
ATOM 1762 O O . ARG A 1 217 ? 6.938 -6.033 5.908 1.00 97.75 217 ARG A O 1
ATOM 1769 N N . GLU A 1 218 ? 8.939 -6.211 6.912 1.00 98.12 218 GLU A N 1
ATOM 1770 C CA . GLU A 1 218 ? 8.469 -7.077 7.992 1.00 98.12 218 GLU A CA 1
ATOM 1771 C C . GLU A 1 218 ? 7.471 -6.357 8.911 1.00 98.12 218 GLU A C 1
ATOM 1773 O O . GLU A 1 218 ? 6.440 -6.916 9.288 1.00 98.12 218 GLU A O 1
ATOM 1778 N N . ASN A 1 219 ? 7.702 -5.078 9.205 1.00 98.69 219 ASN A N 1
ATOM 1779 C CA . ASN A 1 219 ? 6.762 -4.272 9.982 1.00 98.69 219 ASN A CA 1
ATOM 1780 C C . ASN A 1 219 ? 5.417 -4.088 9.257 1.00 98.69 219 ASN A C 1
ATOM 1782 O O . ASN A 1 219 ? 4.365 -4.162 9.895 1.00 98.69 219 ASN A O 1
ATOM 1786 N N . VAL A 1 220 ? 5.414 -3.918 7.926 1.00 98.50 220 VAL A N 1
ATOM 1787 C CA . VAL A 1 220 ? 4.166 -3.896 7.135 1.00 98.50 220 VAL A CA 1
ATOM 1788 C C . VAL A 1 220 ? 3.435 -5.239 7.223 1.00 98.50 220 VAL A C 1
ATOM 1790 O O . VAL A 1 220 ? 2.215 -5.259 7.401 1.00 98.50 220 VAL A O 1
ATOM 1793 N N . LYS A 1 221 ? 4.159 -6.366 7.157 1.00 97.94 221 LYS A N 1
ATOM 1794 C CA . LYS A 1 221 ? 3.565 -7.703 7.331 1.00 97.94 221 LYS A CA 1
ATOM 1795 C C . LYS A 1 221 ? 2.864 -7.822 8.683 1.00 97.94 221 LYS A C 1
ATOM 1797 O O . LYS A 1 221 ? 1.687 -8.179 8.725 1.00 97.94 221 LYS A O 1
ATOM 1802 N N . LYS A 1 222 ? 3.541 -7.453 9.774 1.00 98.25 222 LYS A N 1
ATOM 1803 C CA . LYS A 1 222 ? 2.970 -7.470 11.133 1.00 98.25 222 LYS A CA 1
ATOM 1804 C C . LYS A 1 222 ? 1.728 -6.592 11.257 1.00 98.25 222 LYS A C 1
ATOM 1806 O O . LYS A 1 222 ? 0.723 -7.057 11.787 1.00 98.25 222 LYS A O 1
ATOM 1811 N N . MET A 1 223 ? 1.749 -5.376 10.704 1.00 98.25 223 MET A N 1
ATOM 1812 C CA . MET A 1 223 ? 0.574 -4.494 10.672 1.00 98.25 223 MET A CA 1
ATOM 1813 C C . MET A 1 223 ? -0.633 -5.162 10.012 1.00 98.25 223 MET A C 1
ATOM 1815 O O . MET A 1 223 ? -1.739 -5.061 10.536 1.00 98.25 223 MET A O 1
ATOM 1819 N N . ILE A 1 224 ? -0.441 -5.842 8.879 1.00 96.81 224 ILE A N 1
ATOM 1820 C CA . ILE A 1 224 ? -1.536 -6.496 8.146 1.00 96.81 224 ILE A CA 1
ATOM 1821 C C . ILE A 1 224 ? -2.174 -7.609 8.977 1.00 96.81 224 ILE A C 1
ATOM 1823 O O . ILE A 1 224 ? -3.398 -7.733 9.008 1.00 96.81 224 ILE A O 1
ATOM 1827 N N . PHE A 1 225 ? -1.370 -8.393 9.696 1.00 95.69 225 PHE A N 1
ATOM 1828 C CA . PHE A 1 225 ? -1.901 -9.399 10.616 1.00 95.69 225 PHE A CA 1
ATOM 1829 C C . PHE A 1 225 ? -2.577 -8.767 11.837 1.00 95.69 225 PHE A C 1
ATOM 1831 O O . PHE A 1 225 ? -3.683 -9.174 12.185 1.00 95.69 225 PHE A O 1
ATOM 1838 N N . ALA A 1 226 ? -1.969 -7.742 12.436 1.00 97.00 226 ALA A N 1
ATOM 1839 C CA . ALA A 1 226 ? -2.527 -7.017 13.575 1.00 97.00 226 ALA A CA 1
ATOM 1840 C C . ALA A 1 226 ? -3.871 -6.347 13.240 1.00 97.00 226 ALA A C 1
ATOM 1842 O O . ALA A 1 226 ? -4.768 -6.300 14.080 1.00 97.00 226 ALA A O 1
ATOM 1843 N N . ALA A 1 227 ? -4.050 -5.869 12.004 1.00 96.19 227 ALA A N 1
ATOM 1844 C CA . ALA A 1 227 ? -5.278 -5.201 11.575 1.00 96.19 227 ALA A CA 1
ATOM 1845 C C . ALA A 1 227 ? -6.500 -6.129 11.597 1.00 96.19 227 ALA A C 1
ATOM 1847 O O . ALA A 1 227 ? -7.618 -5.657 11.778 1.00 96.19 227 ALA A O 1
ATOM 1848 N N . LYS A 1 228 ? -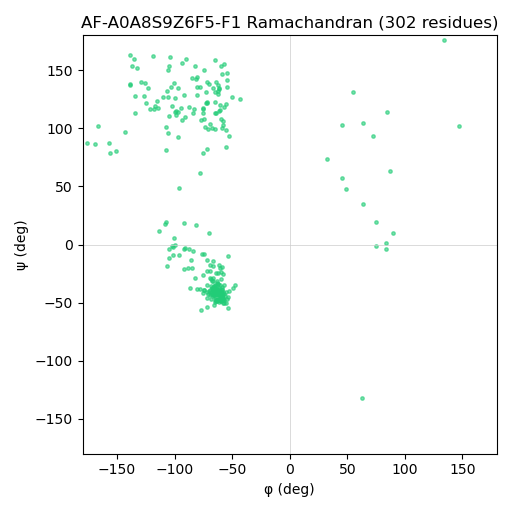6.296 -7.447 11.495 1.00 93.25 228 LYS A N 1
ATOM 1849 C CA . LYS A 1 228 ? -7.371 -8.448 11.600 1.00 93.25 228 LYS A CA 1
ATOM 1850 C C . LYS A 1 228 ? -7.945 -8.569 13.009 1.00 93.25 228 LYS A C 1
ATOM 1852 O O . LYS A 1 228 ? -9.028 -9.119 13.173 1.00 93.25 228 LYS A O 1
ATOM 1857 N N . GLU A 1 229 ? -7.227 -8.083 14.021 1.00 92.56 229 GLU A N 1
ATOM 1858 C CA . GLU A 1 229 ? -7.700 -8.055 15.408 1.00 92.56 229 GLU A CA 1
ATOM 1859 C C . GLU A 1 229 ? -8.572 -6.826 15.710 1.00 92.56 229 GLU A C 1
ATOM 1861 O O . GLU A 1 229 ? -9.104 -6.706 16.815 1.00 92.56 229 GLU A O 1
ATOM 1866 N N . ILE A 1 230 ? -8.713 -5.892 14.760 1.00 93.81 230 ILE A N 1
ATOM 1867 C CA . ILE A 1 230 ? -9.514 -4.683 14.948 1.00 93.81 230 ILE A CA 1
ATOM 1868 C C . ILE A 1 230 ? -11.003 -5.048 14.958 1.00 93.81 230 ILE A C 1
ATOM 1870 O O . ILE A 1 230 ? -11.548 -5.574 13.992 1.00 93.81 230 ILE A O 1
ATOM 1874 N N . ASP A 1 231 ? -11.684 -4.706 16.051 1.00 93.00 231 ASP A N 1
ATOM 1875 C CA . ASP A 1 231 ? -13.133 -4.850 16.168 1.00 93.00 231 ASP A CA 1
ATOM 1876 C C . ASP A 1 231 ? -13.851 -3.638 15.547 1.00 93.00 231 ASP A C 1
ATOM 1878 O O . ASP A 1 231 ? -13.812 -2.520 16.073 1.00 93.00 231 ASP A O 1
ATOM 1882 N N . ASN A 1 232 ? -14.565 -3.869 14.444 1.00 88.12 232 ASN A N 1
ATOM 1883 C CA . ASN A 1 232 ? -15.344 -2.845 13.743 1.00 88.12 232 ASN A CA 1
ATOM 1884 C C . ASN A 1 232 ? -16.487 -2.237 14.579 1.00 88.12 232 ASN A C 1
ATOM 1886 O O . ASN A 1 232 ? -16.924 -1.119 14.310 1.00 88.12 232 ASN A O 1
ATOM 1890 N N . GLY A 1 233 ? -17.008 -2.935 15.589 1.00 87.56 233 GLY A N 1
ATOM 1891 C CA . GLY A 1 233 ? -17.949 -2.355 16.550 1.00 87.56 233 GLY A CA 1
ATOM 1892 C C . GLY A 1 233 ? -17.282 -1.286 17.417 1.00 87.56 233 GLY A C 1
ATOM 1893 O O . GLY A 1 233 ? -17.854 -0.220 17.651 1.00 87.56 233 GLY A O 1
ATOM 1894 N N . VAL A 1 234 ? -16.039 -1.534 17.831 1.00 93.00 234 VAL A N 1
ATOM 1895 C CA . VAL A 1 234 ? -15.241 -0.580 18.609 1.00 93.00 234 VAL A CA 1
ATOM 1896 C C . VAL A 1 234 ? -14.804 0.606 17.753 1.00 93.00 234 VAL A C 1
ATOM 1898 O O . VAL A 1 234 ? -14.919 1.746 18.202 1.00 93.00 234 VAL A O 1
ATOM 1901 N N . VAL A 1 235 ? -14.370 0.367 16.510 1.00 91.69 235 VAL A N 1
ATOM 1902 C CA . VAL A 1 235 ? -14.026 1.440 15.559 1.00 91.69 235 VAL A CA 1
ATOM 1903 C C . VAL A 1 235 ? -15.215 2.379 15.354 1.00 91.69 235 VAL A C 1
ATOM 1905 O O . VAL A 1 235 ? -15.064 3.589 15.521 1.00 91.69 235 VAL A O 1
ATOM 1908 N N . ARG A 1 236 ? -16.410 1.841 15.067 1.00 89.31 236 ARG A N 1
ATOM 1909 C CA . ARG A 1 236 ? -17.643 2.636 14.935 1.00 89.31 236 ARG A CA 1
ATOM 1910 C C . ARG A 1 236 ? -17.913 3.504 16.157 1.00 89.31 236 ARG A C 1
ATOM 1912 O O . ARG A 1 236 ? -18.144 4.698 16.000 1.00 89.31 236 ARG A O 1
ATOM 1919 N N . LYS A 1 237 ? -17.805 2.938 17.361 1.00 89.69 237 LYS A N 1
ATOM 1920 C CA . LYS A 1 237 ? -17.994 3.691 18.606 1.00 89.69 237 LYS A CA 1
ATOM 1921 C C . LYS A 1 237 ? -16.994 4.847 18.737 1.00 89.69 237 LYS A C 1
ATOM 1923 O O . LYS A 1 237 ? -17.399 5.979 18.986 1.00 89.69 237 LYS A O 1
ATOM 1928 N N . VAL A 1 238 ? -15.703 4.585 18.506 1.00 92.12 238 VAL A N 1
ATOM 1929 C CA . VAL A 1 238 ? -14.649 5.619 18.530 1.00 92.12 238 VAL A CA 1
ATOM 1930 C C . VAL A 1 238 ? -14.939 6.731 17.519 1.00 92.12 238 VAL A C 1
ATOM 1932 O O . VAL A 1 238 ? -14.727 7.908 17.807 1.00 92.12 238 VAL A O 1
ATOM 1935 N N . LEU A 1 239 ? -15.419 6.368 16.331 1.00 87.81 239 LEU A N 1
ATOM 1936 C CA . LEU A 1 239 ? -15.756 7.309 15.271 1.00 87.81 239 LEU A CA 1
ATOM 1937 C C . LEU A 1 239 ? -16.972 8.171 15.633 1.00 87.81 239 LEU A C 1
ATOM 1939 O O . LEU A 1 239 ? -16.899 9.392 15.489 1.00 87.81 239 LEU A O 1
ATOM 1943 N N . GLU A 1 240 ? -18.048 7.571 16.140 1.00 85.38 240 GLU A N 1
ATOM 1944 C CA . GLU A 1 240 ? -19.277 8.259 16.564 1.00 85.38 240 GLU A CA 1
ATOM 1945 C C . GLU A 1 240 ? -19.049 9.234 17.725 1.00 85.38 240 GLU A C 1
ATOM 1947 O O . GLU A 1 240 ? -19.616 10.326 17.733 1.00 85.38 240 GLU A O 1
ATOM 1952 N N . GLU A 1 241 ? -18.184 8.874 18.675 1.00 86.50 241 GLU A N 1
ATOM 1953 C CA . GLU A 1 241 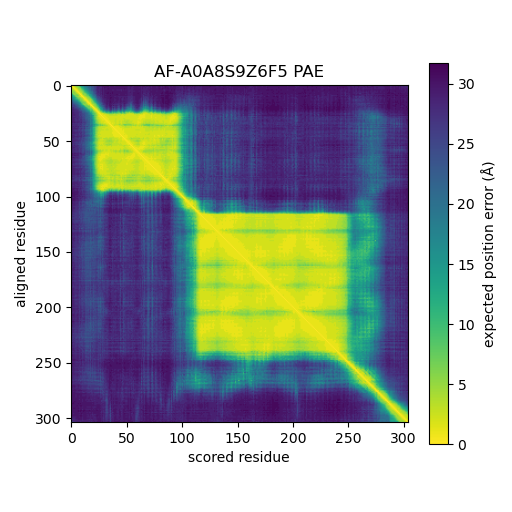? -17.815 9.718 19.820 1.00 86.50 241 GLU A CA 1
ATOM 1954 C C . GLU A 1 241 ? -16.847 10.853 19.438 1.00 86.50 241 GLU A C 1
ATOM 1956 O O . GLU A 1 241 ? -16.565 11.747 20.241 1.00 86.50 241 GLU A O 1
ATOM 1961 N N . SER A 1 242 ? -16.331 10.846 18.206 1.00 84.69 242 SER A N 1
ATOM 1962 C CA . SER A 1 242 ? -15.337 11.806 17.740 1.00 84.69 242 SER A CA 1
ATOM 1963 C C . SER A 1 242 ? -15.905 12.873 16.807 1.00 84.69 242 SER A C 1
ATOM 1965 O O . SER A 1 242 ? -16.835 12.654 16.033 1.00 84.69 242 SER A O 1
ATOM 1967 N N . LYS A 1 243 ? -15.241 14.033 16.787 1.00 81.12 243 LYS A N 1
ATOM 1968 C CA . LYS A 1 243 ? -15.466 15.060 15.757 1.00 81.12 243 LYS A CA 1
ATOM 1969 C C . LYS A 1 243 ? -14.914 14.665 14.382 1.00 81.12 243 LYS A C 1
ATOM 1971 O O . LYS A 1 243 ? -15.295 15.274 13.394 1.00 81.12 243 LYS A O 1
ATOM 1976 N N . PHE A 1 244 ? -14.085 13.620 14.297 1.00 77.94 244 PHE A N 1
ATOM 1977 C CA . PHE A 1 244 ? -13.452 13.189 13.047 1.00 77.94 244 PHE A CA 1
ATOM 1978 C C . PHE A 1 244 ? -14.490 12.883 11.960 1.00 77.94 244 PHE A C 1
ATOM 1980 O O . PHE A 1 244 ? -14.355 13.308 10.820 1.00 77.94 244 PHE A O 1
ATOM 1987 N N . VAL A 1 245 ? -15.581 12.203 12.326 1.00 66.50 245 VAL A N 1
ATOM 1988 C CA . VAL A 1 245 ? -16.666 11.903 11.384 1.00 66.50 245 VAL A CA 1
ATOM 1989 C C . VAL A 1 245 ? -17.414 13.166 10.958 1.00 66.50 245 VAL A C 1
ATOM 1991 O O . VAL A 1 245 ? -17.899 13.215 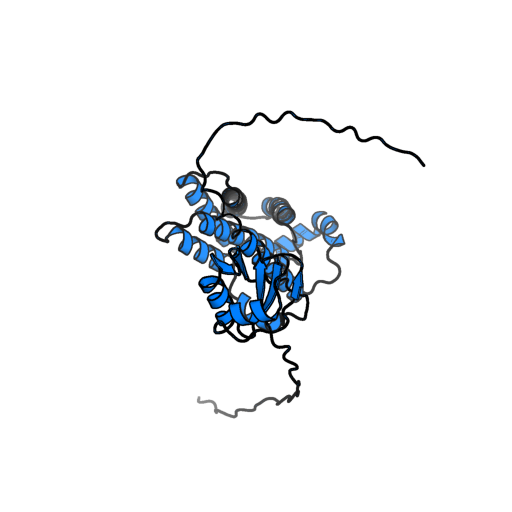9.836 1.00 66.50 245 VAL A O 1
ATOM 1994 N N . GLN A 1 246 ? -17.520 14.184 11.817 1.00 64.25 246 GLN A N 1
ATOM 1995 C CA . GLN A 1 246 ? -18.133 15.464 11.442 1.00 64.25 246 GLN A CA 1
ATOM 1996 C C . GLN A 1 246 ? -17.281 16.175 10.383 1.00 64.25 246 GLN A C 1
ATOM 1998 O O . GLN A 1 246 ? -17.839 16.630 9.389 1.00 64.25 246 GLN A O 1
ATOM 2003 N N . ASP A 1 247 ? -15.954 16.137 10.531 1.00 63.78 247 ASP A N 1
ATOM 2004 C CA . ASP A 1 247 ? -15.001 16.675 9.550 1.00 63.78 247 ASP A CA 1
ATOM 2005 C C . ASP A 1 247 ? -15.013 15.883 8.222 1.00 63.78 247 ASP A C 1
ATOM 2007 O O . ASP A 1 247 ? -14.760 16.445 7.160 1.00 63.78 247 ASP A O 1
ATOM 2011 N N . CYS A 1 248 ? -15.346 14.585 8.250 1.00 59.53 248 CYS A N 1
ATOM 2012 C CA . CYS A 1 248 ? -15.483 13.749 7.047 1.00 59.53 248 CYS A CA 1
ATOM 2013 C C . CYS A 1 248 ? -16.895 13.765 6.416 1.00 59.53 248 CYS A C 1
ATOM 2015 O O . CYS A 1 248 ? -17.053 13.402 5.248 1.00 59.53 248 CYS A O 1
ATOM 2017 N N . LYS A 1 249 ? -17.945 14.150 7.160 1.00 50.88 249 LYS A N 1
ATOM 2018 C CA . LYS A 1 249 ? -19.362 14.061 6.738 1.00 50.88 249 LYS A CA 1
ATOM 2019 C C . LYS A 1 249 ? -19.787 15.107 5.706 1.00 50.88 249 LYS A C 1
ATOM 2021 O O . LYS A 1 249 ? -20.866 14.952 5.133 1.00 50.88 249 LYS A O 1
ATOM 2026 N N . GLU A 1 250 ? -18.951 16.094 5.392 1.00 50.41 250 GLU A N 1
ATOM 2027 C CA . GLU A 1 250 ? -19.152 16.925 4.195 1.00 50.41 250 GLU A CA 1
ATOM 2028 C C . GLU A 1 250 ? -18.976 16.121 2.886 1.00 50.41 250 GLU A C 1
ATOM 2030 O O . GLU A 1 250 ? -19.564 16.494 1.873 1.00 50.41 250 GLU A O 1
ATOM 2035 N N . SER A 1 251 ? -18.316 14.952 2.918 1.00 46.72 251 SER A N 1
ATOM 2036 C CA . SER A 1 251 ? -18.030 14.130 1.724 1.00 46.72 251 SER A CA 1
ATOM 2037 C C . SER A 1 251 ? -18.890 12.861 1.560 1.00 46.72 251 SER A C 1
ATOM 2039 O O . SER A 1 251 ? -18.758 12.161 0.559 1.00 46.72 251 SER A O 1
ATOM 2041 N N . LEU A 1 252 ? -19.770 12.523 2.517 1.00 43.47 252 LEU A N 1
ATOM 2042 C CA . LEU A 1 252 ? -20.352 11.166 2.643 1.00 43.47 252 LEU A CA 1
ATOM 2043 C C . LEU A 1 252 ? -21.864 11.037 2.376 1.00 43.47 252 LEU A C 1
ATOM 2045 O O . LEU A 1 252 ? -22.452 9.985 2.637 1.00 43.47 252 LEU A O 1
ATOM 2049 N N . LYS A 1 253 ? -22.534 12.058 1.830 1.00 39.94 253 LYS A N 1
ATOM 2050 C CA . LYS A 1 253 ? -23.940 11.895 1.425 1.00 39.94 253 LYS A CA 1
ATOM 2051 C C . LYS A 1 253 ? -24.020 11.049 0.145 1.00 39.94 253 LYS A C 1
ATOM 2053 O O . LYS A 1 253 ? -23.864 11.576 -0.948 1.00 39.94 253 LYS A O 1
ATOM 2058 N N . ASN A 1 254 ? -24.348 9.765 0.312 1.00 41.06 254 ASN A N 1
ATOM 2059 C CA . ASN A 1 254 ? -24.769 8.799 -0.719 1.00 41.06 254 ASN A CA 1
ATOM 2060 C C . ASN A 1 254 ? -23.658 8.042 -1.456 1.00 41.06 254 ASN A C 1
ATOM 2062 O O . ASN A 1 254 ? -23.572 8.124 -2.681 1.00 41.06 254 ASN A O 1
ATOM 2066 N N . ILE A 1 255 ? -22.869 7.223 -0.756 1.00 43.94 255 ILE A N 1
ATOM 2067 C CA . ILE A 1 255 ? -22.049 6.227 -1.454 1.00 43.94 255 ILE A CA 1
ATOM 2068 C C . ILE A 1 255 ? -22.389 4.816 -0.972 1.00 43.94 255 ILE A C 1
ATOM 2070 O O . ILE A 1 255 ? -22.241 4.483 0.199 1.00 43.94 255 ILE A O 1
ATOM 2074 N N . SER A 1 256 ? -22.898 4.002 -1.901 1.00 41.69 256 SER A N 1
ATOM 2075 C CA . SER A 1 256 ? -23.059 2.554 -1.742 1.00 41.69 256 SER A CA 1
ATOM 2076 C C . SER A 1 256 ? -21.680 1.911 -1.594 1.00 41.69 256 SER A C 1
ATOM 2078 O O . SER A 1 256 ? -20.768 2.277 -2.334 1.00 41.69 256 SER A O 1
ATOM 2080 N N . LEU A 1 257 ? -21.534 0.922 -0.703 1.00 39.53 257 LEU A N 1
ATOM 2081 C CA . LEU A 1 257 ? -20.299 0.135 -0.546 1.00 39.53 257 LEU A CA 1
ATOM 2082 C C . LEU A 1 257 ? -19.744 -0.359 -1.895 1.00 39.53 257 LEU A C 1
ATOM 2084 O O . LEU A 1 257 ? -18.536 -0.358 -2.094 1.00 39.53 257 LEU A O 1
ATOM 2088 N N . PHE A 1 258 ? -20.624 -0.688 -2.844 1.00 36.44 258 PHE A N 1
ATOM 2089 C CA . PHE A 1 258 ? -20.262 -1.139 -4.190 1.00 36.44 258 PHE A CA 1
ATOM 2090 C C . PHE A 1 258 ? -19.542 -0.052 -5.016 1.00 36.44 258 PHE A C 1
ATOM 2092 O O . PHE A 1 258 ? -18.533 -0.323 -5.651 1.00 36.44 258 PHE A O 1
ATOM 2099 N N . ILE A 1 259 ? -19.992 1.205 -4.917 1.00 41.88 259 ILE A N 1
ATOM 2100 C CA . ILE A 1 259 ? -19.401 2.365 -5.615 1.00 41.88 259 ILE A CA 1
ATOM 2101 C C . ILE A 1 259 ? -18.041 2.752 -4.997 1.00 41.88 259 ILE A C 1
ATOM 2103 O O . ILE A 1 259 ? -17.208 3.392 -5.641 1.00 41.88 259 ILE A O 1
ATOM 2107 N N . LEU A 1 260 ? -17.789 2.377 -3.738 1.00 41.84 260 LEU A N 1
ATOM 2108 C CA . LEU A 1 260 ? -16.537 2.698 -3.054 1.00 41.84 260 LEU A CA 1
ATOM 2109 C C . LEU A 1 260 ? -15.390 1.761 -3.431 1.00 41.84 260 LEU A C 1
ATOM 2111 O O . LEU A 1 260 ? -14.265 2.230 -3.605 1.00 41.84 260 LEU A O 1
ATOM 2115 N N . TYR A 1 261 ? -15.678 0.469 -3.611 1.00 40.72 261 TYR A N 1
ATOM 2116 C CA . TYR A 1 261 ? -14.709 -0.477 -4.167 1.00 40.72 261 TYR A CA 1
ATOM 2117 C C . TYR A 1 261 ? -14.269 -0.043 -5.577 1.00 40.72 261 TYR A C 1
ATOM 2119 O O . TYR A 1 261 ? -13.068 -0.023 -5.850 1.00 40.72 261 TYR A O 1
ATOM 2127 N N . ASP A 1 262 ? -15.201 0.441 -6.409 1.00 37.41 262 ASP A N 1
ATOM 2128 C CA . ASP A 1 262 ? -14.913 0.989 -7.747 1.00 37.41 262 ASP A CA 1
ATOM 2129 C C . ASP A 1 262 ? -13.954 2.196 -7.712 1.00 37.41 262 ASP A C 1
ATOM 2131 O O . ASP A 1 262 ? -13.036 2.305 -8.529 1.00 37.41 262 ASP A O 1
ATOM 2135 N N . LYS A 1 263 ? -14.116 3.106 -6.740 1.00 40.91 263 LYS A N 1
ATOM 2136 C CA . LYS A 1 263 ? -13.232 4.277 -6.590 1.00 40.91 263 LYS A CA 1
ATOM 2137 C C . LYS A 1 263 ? -11.824 3.901 -6.134 1.00 40.91 263 LYS A C 1
ATOM 2139 O O . LYS A 1 263 ? -10.858 4.492 -6.607 1.00 40.91 263 LYS A O 1
ATOM 2144 N N . VAL A 1 264 ? -11.690 2.941 -5.221 1.00 41.88 264 VAL A N 1
ATOM 2145 C CA . VAL A 1 264 ? -10.380 2.490 -4.723 1.00 41.88 264 VAL A CA 1
ATOM 2146 C C . VAL A 1 264 ? -9.583 1.785 -5.831 1.00 41.88 264 VAL A C 1
ATOM 2148 O O . VAL A 1 264 ? -8.382 2.031 -5.958 1.00 41.88 264 VAL A O 1
ATOM 2151 N N . LEU A 1 265 ? -10.258 1.003 -6.680 1.00 43.47 265 LEU A N 1
ATOM 2152 C CA . LEU A 1 265 ? -9.698 0.385 -7.888 1.00 43.47 265 LEU A CA 1
ATOM 2153 C C . LEU A 1 265 ? -9.125 1.406 -8.878 1.00 43.47 265 LEU A C 1
ATOM 2155 O O . LEU A 1 265 ? -8.011 1.242 -9.373 1.00 43.47 265 LEU A O 1
ATOM 2159 N N . TYR A 1 266 ? -9.887 2.468 -9.157 1.00 40.53 266 TYR A N 1
ATOM 2160 C CA . TYR A 1 266 ? -9.501 3.520 -10.102 1.00 40.53 266 TYR A CA 1
ATOM 2161 C C . TYR A 1 266 ? -8.160 4.182 -9.740 1.00 40.53 266 TYR A C 1
ATOM 2163 O O . TYR A 1 266 ? -7.377 4.513 -10.629 1.00 40.53 266 TYR A O 1
ATOM 2171 N N . TRP A 1 267 ? -7.863 4.335 -8.445 1.00 42.16 267 TRP A N 1
ATOM 2172 C CA . TRP A 1 267 ? -6.590 4.893 -7.977 1.00 42.16 267 TRP A CA 1
ATOM 2173 C C . TRP A 1 267 ? -5.404 3.944 -8.177 1.00 42.16 267 TRP A C 1
ATOM 2175 O O . TRP A 1 267 ? -4.352 4.394 -8.619 1.00 42.16 267 TRP A O 1
ATOM 2185 N N . MET A 1 268 ? -5.573 2.640 -7.929 1.00 43.06 268 MET A N 1
ATOM 2186 C CA . MET A 1 268 ? -4.489 1.660 -8.107 1.00 43.06 268 MET A CA 1
ATOM 2187 C C . MET A 1 268 ? -4.015 1.593 -9.560 1.00 43.06 268 MET A C 1
ATOM 2189 O O . MET A 1 268 ? -2.819 1.560 -9.816 1.00 43.06 268 MET A O 1
ATOM 2193 N N . VAL A 1 269 ? -4.949 1.644 -10.514 1.00 40.56 269 VAL A N 1
ATOM 2194 C CA . VAL A 1 269 ? -4.629 1.642 -11.952 1.00 40.56 269 VAL A CA 1
ATOM 2195 C C . VAL A 1 269 ? -3.957 2.949 -12.391 1.00 40.56 269 VAL A C 1
ATOM 2197 O O . VAL A 1 269 ? -3.169 2.945 -13.333 1.00 40.56 269 VAL A O 1
ATOM 2200 N N . LYS A 1 270 ? -4.250 4.075 -11.728 1.00 38.19 270 LYS A N 1
ATOM 2201 C CA . LYS A 1 270 ? -3.617 5.366 -12.028 1.00 38.19 270 LYS A CA 1
ATOM 2202 C C . LYS A 1 270 ? -2.177 5.456 -11.518 1.00 38.19 270 LYS A C 1
ATOM 2204 O O . LYS A 1 270 ? -1.341 6.012 -12.225 1.00 38.19 270 LYS A O 1
ATOM 2209 N N . ASP A 1 271 ? -1.902 4.921 -10.330 1.00 36.66 271 ASP A N 1
ATOM 2210 C CA . ASP A 1 271 ? -0.572 4.991 -9.713 1.00 36.66 271 ASP A CA 1
ATOM 2211 C C . ASP A 1 271 ? 0.403 3.967 -10.323 1.00 36.66 271 ASP A C 1
ATOM 2213 O O . ASP A 1 271 ? 1.538 4.338 -10.618 1.00 36.66 271 ASP A O 1
ATOM 2217 N N . ASP A 1 272 ? -0.062 2.752 -10.656 1.00 36.50 272 ASP A N 1
ATOM 2218 C CA . ASP A 1 272 ? 0.719 1.709 -11.362 1.00 36.50 272 ASP A CA 1
ATOM 2219 C C . ASP A 1 272 ? 1.190 2.178 -12.763 1.00 36.50 272 ASP A C 1
ATOM 2221 O O . ASP A 1 272 ? 2.169 1.678 -13.304 1.00 36.50 272 ASP A O 1
ATOM 2225 N N . GLN A 1 273 ? 0.541 3.200 -13.346 1.00 35.28 273 GLN A N 1
ATOM 2226 C CA . GLN A 1 273 ? 0.905 3.803 -14.641 1.00 35.28 273 GLN A CA 1
ATOM 2227 C C . GLN A 1 273 ? 1.869 5.002 -14.554 1.00 35.28 273 GLN A C 1
ATOM 2229 O O . GLN A 1 273 ? 2.271 5.539 -15.591 1.00 35.28 273 GLN A O 1
ATOM 2234 N N . SER A 1 274 ? 2.231 5.458 -13.351 1.00 34.59 274 SER A N 1
ATOM 2235 C CA . SER A 1 274 ? 3.116 6.621 -13.160 1.00 34.59 274 SER A CA 1
ATOM 2236 C C . SER A 1 274 ? 4.614 6.282 -13.191 1.00 34.59 274 SER A C 1
ATOM 2238 O O . SER A 1 274 ? 5.437 7.183 -13.343 1.00 34.59 274 SER A O 1
ATOM 2240 N N . VAL A 1 275 ? 4.972 4.995 -13.112 1.00 39.34 275 VAL A N 1
ATOM 2241 C CA . VAL A 1 275 ? 6.362 4.529 -12.948 1.00 39.34 275 VAL A CA 1
ATOM 2242 C C . VAL A 1 275 ? 7.071 4.260 -14.287 1.00 39.34 275 VAL A C 1
ATOM 2244 O O . VAL A 1 275 ? 8.287 4.396 -14.371 1.00 39.34 275 VAL A O 1
ATOM 2247 N N . ASP A 1 276 ? 6.331 4.041 -15.380 1.00 33.19 276 ASP A N 1
ATOM 2248 C CA . ASP A 1 276 ? 6.884 3.837 -16.738 1.00 33.19 276 ASP A CA 1
ATOM 2249 C C . ASP A 1 276 ? 7.501 5.111 -17.376 1.00 33.19 276 ASP A C 1
ATOM 2251 O O . ASP A 1 276 ? 7.781 5.151 -18.574 1.00 33.19 276 ASP A O 1
ATOM 2255 N N . GLN A 1 277 ? 7.681 6.200 -16.618 1.00 31.77 277 GLN A N 1
ATOM 2256 C CA . GLN A 1 277 ? 8.254 7.461 -17.115 1.00 31.77 277 GLN A CA 1
ATOM 2257 C C . GLN A 1 277 ? 9.719 7.711 -16.735 1.00 31.77 277 GLN A C 1
ATOM 2259 O O . GLN A 1 277 ? 10.259 8.724 -17.177 1.00 31.77 277 GLN A O 1
ATOM 2264 N N . HIS A 1 278 ? 10.378 6.826 -15.982 1.00 30.75 278 HIS A N 1
ATOM 2265 C CA . HIS A 1 278 ? 11.756 7.075 -15.531 1.00 30.75 278 HIS A CA 1
ATOM 2266 C C . HIS A 1 278 ? 12.873 6.359 -16.308 1.00 30.75 278 HIS A C 1
ATOM 2268 O O . HIS A 1 278 ? 14.035 6.693 -16.100 1.00 30.75 278 HIS A O 1
ATOM 2274 N N . ASP A 1 279 ? 12.551 5.524 -17.299 1.00 29.58 279 ASP A N 1
ATOM 2275 C CA . ASP A 1 279 ? 13.548 4.891 -18.179 1.00 29.58 279 ASP A CA 1
ATOM 2276 C C . ASP A 1 279 ? 13.760 5.654 -19.500 1.00 29.58 279 ASP A C 1
ATOM 2278 O O . ASP A 1 279 ? 13.747 5.074 -20.579 1.00 29.58 279 ASP A O 1
ATOM 2282 N N . VAL A 1 280 ? 13.963 6.974 -19.448 1.00 31.05 280 VAL A N 1
ATOM 2283 C CA . VAL A 1 280 ? 14.649 7.708 -20.529 1.00 31.05 280 VAL A CA 1
ATOM 2284 C C . VAL A 1 280 ? 15.342 8.920 -19.920 1.00 31.05 280 VAL A C 1
ATOM 2286 O O . VAL A 1 280 ? 14.801 10.013 -19.987 1.00 31.05 280 VAL A O 1
ATOM 2289 N N . LEU A 1 281 ? 16.514 8.751 -19.313 1.00 30.36 281 LEU A N 1
ATOM 2290 C CA . LEU A 1 281 ? 17.525 9.809 -19.191 1.00 30.36 281 LEU A CA 1
ATOM 2291 C C . LEU A 1 281 ? 18.821 9.172 -18.680 1.00 30.36 281 LEU A C 1
ATOM 2293 O O . LEU A 1 281 ? 19.051 9.125 -17.483 1.00 30.36 281 LEU A O 1
ATOM 2297 N N . GLU A 1 282 ? 19.636 8.658 -19.602 1.00 29.64 282 GLU A N 1
ATOM 2298 C CA . GLU A 1 282 ? 21.104 8.729 -19.531 1.00 29.64 282 GLU A CA 1
ATOM 2299 C C . GLU A 1 282 ? 21.718 8.116 -20.796 1.00 29.64 282 GLU A C 1
ATOM 2301 O O . GLU A 1 282 ? 22.042 6.939 -20.835 1.00 29.64 282 GLU A O 1
ATOM 2306 N N . LEU A 1 283 ? 21.881 8.931 -21.845 1.00 27.83 283 LEU A N 1
ATOM 2307 C CA . LEU A 1 283 ? 22.962 8.796 -22.830 1.00 27.83 283 LEU A CA 1
ATOM 2308 C C . LEU A 1 283 ? 23.192 10.155 -23.516 1.00 27.83 283 LEU A C 1
ATOM 2310 O O . LEU A 1 283 ? 22.643 10.415 -24.580 1.00 27.83 283 LEU A O 1
ATOM 2314 N N . SER A 1 284 ? 24.034 11.004 -22.923 1.00 28.53 284 SER A N 1
ATOM 2315 C CA . SER A 1 284 ? 25.027 11.785 -23.680 1.00 28.53 284 SER A CA 1
ATOM 2316 C C . SER A 1 284 ? 26.049 12.412 -22.727 1.00 28.53 284 SER A C 1
ATOM 2318 O O . SER A 1 284 ? 25.783 13.422 -22.080 1.00 28.53 284 SER A O 1
ATOM 2320 N N . ASN A 1 285 ? 27.232 11.803 -22.663 1.00 30.94 285 ASN A N 1
ATOM 2321 C CA . ASN A 1 285 ? 28.459 12.489 -22.271 1.00 30.94 285 ASN A CA 1
ATOM 2322 C C . ASN A 1 285 ? 28.860 13.463 -23.390 1.00 30.94 285 ASN A C 1
ATOM 2324 O O . ASN A 1 285 ? 28.826 13.064 -24.555 1.00 30.94 285 ASN A O 1
ATOM 2328 N N . GLY A 1 286 ? 29.305 14.672 -23.040 1.00 29.73 286 GLY A N 1
ATOM 2329 C CA . GLY A 1 286 ? 30.050 15.541 -23.956 1.00 29.73 286 GLY A CA 1
ATOM 2330 C C . GLY A 1 286 ? 29.804 17.038 -23.771 1.00 29.73 286 GLY A C 1
ATOM 2331 O O . GLY A 1 286 ? 28.823 17.561 -24.281 1.00 29.73 286 GLY A O 1
ATOM 2332 N N . ASP A 1 287 ? 30.774 17.677 -23.119 1.00 31.27 287 ASP A N 1
ATOM 2333 C CA . ASP A 1 287 ? 31.245 19.054 -23.324 1.00 31.27 287 ASP A CA 1
ATOM 2334 C C . ASP A 1 287 ? 30.529 20.255 -22.650 1.00 31.27 287 ASP A C 1
ATOM 2336 O O . ASP A 1 287 ? 29.408 20.639 -22.964 1.00 31.27 287 ASP A O 1
ATOM 2340 N N . ASP A 1 288 ? 31.318 20.860 -21.749 1.00 31.47 288 ASP A N 1
ATOM 2341 C CA . ASP A 1 288 ? 31.357 22.209 -21.162 1.00 31.47 288 ASP A CA 1
ATOM 2342 C C . ASP A 1 288 ? 30.133 22.844 -20.453 1.00 31.47 288 ASP A C 1
ATOM 2344 O O . ASP A 1 288 ? 29.035 22.954 -21.001 1.00 31.47 288 ASP A O 1
ATOM 2348 N N . PRO A 1 289 ? 30.324 23.401 -19.232 1.00 31.16 289 PRO A N 1
ATOM 2349 C CA . PRO A 1 289 ? 29.270 24.104 -18.512 1.00 31.16 289 PRO A CA 1
ATOM 2350 C C . PRO A 1 289 ? 29.044 25.509 -19.093 1.00 31.16 289 PRO A C 1
ATOM 2352 O O . PRO A 1 289 ? 29.816 26.442 -18.858 1.00 31.16 289 PRO A O 1
ATOM 2355 N N . VAL A 1 290 ? 27.927 25.691 -19.799 1.00 32.41 290 VAL A N 1
ATOM 2356 C CA . VAL A 1 290 ? 27.407 27.022 -20.135 1.00 32.41 290 VAL A CA 1
ATOM 2357 C C . VAL A 1 290 ? 26.757 27.635 -18.892 1.00 32.41 290 VAL A C 1
ATOM 2359 O O . VAL A 1 290 ? 25.733 27.172 -18.393 1.00 32.41 290 VAL A O 1
ATOM 2362 N N . VAL A 1 291 ? 27.371 28.708 -18.396 1.00 33.16 291 VAL A N 1
ATOM 2363 C CA . VAL A 1 291 ? 26.836 29.598 -17.360 1.00 33.16 291 VAL A CA 1
ATOM 2364 C C . VAL A 1 291 ? 25.572 30.284 -17.887 1.00 33.16 291 VAL A C 1
ATOM 2366 O O . VAL A 1 291 ? 25.656 31.131 -18.776 1.00 33.16 291 VAL A O 1
ATOM 2369 N N . TYR A 1 292 ? 24.410 29.978 -17.308 1.00 28.39 292 TYR A N 1
ATOM 2370 C CA . TYR A 1 292 ? 23.187 30.748 -17.540 1.00 28.39 292 TYR A CA 1
ATOM 2371 C C . TYR A 1 292 ? 23.014 31.809 -16.449 1.00 28.39 292 TYR A C 1
ATOM 2373 O O . TYR A 1 292 ? 22.886 31.504 -15.266 1.00 28.39 292 TYR A O 1
ATOM 2381 N N . LYS A 1 293 ? 23.035 33.077 -16.875 1.00 32.03 293 LYS A N 1
ATOM 2382 C CA . LYS A 1 293 ? 22.643 34.240 -16.074 1.00 32.03 293 LYS A CA 1
ATOM 2383 C C . LYS A 1 293 ? 21.121 34.251 -15.914 1.00 32.03 293 LYS A C 1
ATOM 2385 O O . LYS A 1 293 ? 20.403 34.143 -16.905 1.00 32.03 293 LYS A O 1
ATOM 2390 N N . GLU A 1 294 ? 20.646 34.432 -14.685 1.00 30.58 294 GLU A N 1
ATOM 2391 C CA . GLU A 1 294 ? 19.257 34.797 -14.400 1.00 30.58 294 GLU A CA 1
ATOM 2392 C C . GLU A 1 294 ? 18.968 36.200 -14.958 1.00 30.58 294 GLU A C 1
ATOM 2394 O O . GLU A 1 294 ? 19.493 37.195 -14.461 1.00 30.58 294 GLU A O 1
ATOM 2399 N N . GLU A 1 295 ? 18.111 36.293 -15.974 1.00 32.53 295 GLU A N 1
ATOM 2400 C CA . GLU A 1 295 ? 17.392 37.530 -16.283 1.00 32.53 295 GLU A CA 1
ATOM 2401 C C . GLU A 1 295 ? 16.026 37.488 -15.591 1.00 32.53 295 GLU A C 1
ATOM 2403 O O . GLU A 1 295 ? 15.114 36.763 -15.993 1.00 32.53 295 GLU A O 1
ATOM 2408 N N . GLN A 1 296 ? 15.889 38.284 -14.530 1.00 33.88 296 GLN A N 1
ATOM 2409 C CA . GLN A 1 296 ? 14.601 38.614 -13.932 1.00 33.88 296 GLN A CA 1
ATOM 2410 C C . GLN A 1 296 ? 13.769 39.421 -14.938 1.00 33.88 296 GLN A C 1
ATOM 2412 O O . GLN A 1 296 ? 14.188 40.490 -15.377 1.00 33.88 296 GLN A O 1
ATOM 2417 N N . LYS A 1 297 ? 12.569 38.939 -15.280 1.00 35.00 297 LYS A N 1
ATOM 2418 C CA . LYS A 1 297 ? 11.556 39.748 -15.969 1.00 35.00 297 LYS A CA 1
ATOM 2419 C C . LYS A 1 297 ? 10.542 40.275 -14.961 1.00 35.00 297 LYS A C 1
ATOM 2421 O O . LYS A 1 297 ? 9.754 39.516 -14.402 1.00 35.00 297 LYS A O 1
ATOM 2426 N N . GLU A 1 298 ? 10.587 41.590 -14.764 1.00 33.00 298 GLU A N 1
ATOM 2427 C CA . GLU A 1 298 ? 9.551 42.395 -14.120 1.00 33.00 298 GLU A CA 1
ATOM 2428 C C . GLU A 1 298 ? 8.188 42.184 -14.793 1.00 33.00 298 GLU A C 1
ATOM 2430 O O . GLU A 1 298 ? 8.058 42.216 -16.018 1.00 33.00 298 GLU A O 1
ATOM 2435 N N . ILE A 1 299 ? 7.153 42.015 -13.971 1.00 34.44 299 ILE A N 1
ATOM 2436 C CA . ILE A 1 299 ? 5.754 42.060 -14.392 1.00 34.44 299 ILE A CA 1
ATOM 2437 C C . ILE A 1 299 ? 5.287 43.510 -14.251 1.00 34.44 299 ILE A C 1
ATOM 24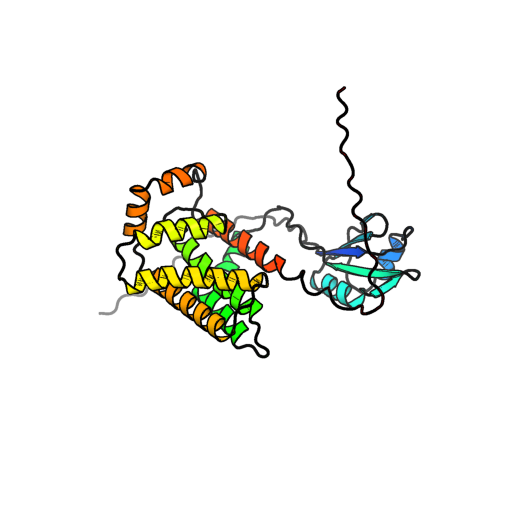39 O O . ILE A 1 299 ? 5.117 44.011 -13.140 1.00 34.44 299 ILE A O 1
ATOM 2443 N N . THR A 1 300 ? 5.053 44.187 -15.374 1.00 36.31 300 THR A N 1
ATOM 2444 C CA . THR A 1 300 ? 4.361 45.480 -15.401 1.00 36.31 300 THR A CA 1
ATOM 2445 C C . THR A 1 300 ? 2.849 45.246 -15.388 1.00 36.31 300 THR A C 1
ATOM 2447 O O . THR A 1 300 ? 2.290 44.663 -16.315 1.00 36.31 300 THR A O 1
ATOM 2450 N N . LEU A 1 301 ? 2.176 45.704 -14.331 1.00 35.16 301 LEU A N 1
ATOM 2451 C CA . LEU A 1 301 ? 0.717 45.802 -14.256 1.00 35.16 301 LEU A CA 1
ATOM 2452 C C . LEU A 1 301 ? 0.245 46.995 -15.097 1.00 35.16 301 LEU A C 1
ATOM 2454 O O . LEU A 1 301 ? 0.557 48.138 -14.769 1.00 35.16 301 LEU A O 1
ATOM 2458 N N . VAL A 1 302 ? -0.545 46.742 -16.140 1.00 39.12 302 VAL A N 1
ATOM 2459 C CA . VAL A 1 302 ? -1.292 47.790 -16.848 1.00 39.12 302 VAL A CA 1
ATOM 2460 C C . VAL A 1 302 ? -2.725 47.780 -16.326 1.00 39.12 302 VAL A C 1
ATOM 2462 O O . VAL A 1 302 ? -3.441 46.794 -16.482 1.00 39.12 302 VAL A O 1
ATOM 2465 N N . HIS A 1 303 ? -3.118 48.870 -15.666 1.00 35.69 303 HIS A N 1
ATOM 2466 C CA . HIS A 1 303 ? -4.516 49.199 -15.401 1.00 35.69 303 HIS A CA 1
ATOM 2467 C C . HIS A 1 303 ? -5.128 49.831 -16.656 1.00 35.69 303 HIS A C 1
ATOM 2469 O O . HIS A 1 303 ? -4.576 50.797 -17.188 1.00 35.69 303 HIS A O 1
ATOM 2475 N N . GLY A 1 304 ? -6.274 49.301 -17.074 1.00 42.50 304 GLY A N 1
ATOM 2476 C CA . GLY A 1 304 ? -7.169 49.849 -18.088 1.00 42.50 304 GLY A CA 1
ATOM 2477 C C . GLY A 1 304 ? -8.520 49.171 -17.977 1.00 42.50 304 GLY A C 1
ATOM 2478 O O . GLY A 1 304 ? -8.544 47.939 -18.182 1.00 42.50 304 GLY A O 1
#

Organism: NCBI:txid189291